Protein AF-0000000086844050 (afdb_homodimer)

Foldseek 3Di:
DPPPLVVPCPPPDDPPPDQQPAAEFEFEDQPDDAWEHQDPVQFDDDWAADDQPDWDDDDPDTFDFGTFHKGKAQQFWADPVGHSHGIDMDGRHTHTHPDRHTYDHQNSCCVPPVWHADPVQGFTWHDDPVDIDGTGHWDDDSNTTTRD/DDPPLVVVCPPPDDPPPDQDPAAEFEFEDQPDDAWEHQDPVQFDDDWAADDQPDWDDDPPDTFDFGTFHKGKAQQFWADPVGHSHGIDMDGRHTHTHPDRHTYDHQNRCCVPPVWHADPVQGFTWHDDPVDIDGTGHWDDDSNTTTRD

Structure (mmCIF, N/CA/C/O backbone):
data_AF-0000000086844050-model_v1
#
loop_
_entity.id
_entity.type
_entity.pdbx_description
1 polymer 'Uncharacterized protein'
#
loop_
_atom_site.group_PDB
_atom_site.id
_atom_site.type_symbol
_atom_site.label_atom_id
_atom_site.label_alt_id
_atom_site.label_comp_id
_atom_site.label_asym_id
_atom_site.label_entity_id
_atom_site.label_seq_id
_atom_site.pdbx_PDB_ins_code
_atom_site.Cartn_x
_atom_site.Cartn_y
_atom_site.Cartn_z
_atom_site.occupancy
_atom_site.B_iso_or_equiv
_atom_site.auth_seq_id
_atom_site.auth_comp_id
_atom_site.auth_asym_id
_atom_site.auth_atom_id
_atom_site.pdbx_PDB_model_num
ATOM 1 N N . MET A 1 1 ? 7.746 2.258 -2.242 1 22.19 1 MET A N 1
ATOM 2 C CA . MET A 1 1 ? 6.637 2.156 -1.299 1 22.19 1 MET A CA 1
ATOM 3 C C . MET A 1 1 ? 7.145 1.852 0.107 1 22.19 1 MET A C 1
ATOM 5 O O . MET A 1 1 ? 7.922 0.915 0.301 1 22.19 1 MET A O 1
ATOM 9 N N . ALA A 1 2 ? 7.195 2.938 0.743 1 28.88 2 ALA A N 1
ATOM 10 C CA . ALA A 1 2 ? 7.895 2.791 2.016 1 28.88 2 ALA A CA 1
ATOM 11 C C . ALA A 1 2 ? 7.098 1.918 2.982 1 28.88 2 ALA A C 1
ATOM 13 O O . ALA A 1 2 ? 5.918 2.17 3.227 1 28.88 2 ALA A O 1
ATOM 14 N N . LEU A 1 3 ? 7.184 0.601 3.002 1 32.91 3 LEU A N 1
ATOM 15 C CA . LEU A 1 3 ? 6.66 -0.277 4.043 1 32.91 3 LEU A CA 1
ATOM 16 C C . LEU A 1 3 ? 7.133 0.175 5.422 1 32.91 3 LEU A C 1
ATOM 18 O O . LEU A 1 3 ? 8.336 0.243 5.676 1 32.91 3 LEU A O 1
ATOM 22 N N . ASP A 1 4 ? 6.457 1.127 6.016 1 33.62 4 ASP A N 1
ATOM 23 C CA . ASP A 1 4 ? 6.859 1.533 7.355 1 33.62 4 ASP A CA 1
ATOM 24 C C . ASP A 1 4 ? 6.742 0.37 8.344 1 33.62 4 ASP A C 1
ATOM 26 O O . ASP A 1 4 ? 5.641 -0.106 8.617 1 33.62 4 ASP A O 1
ATOM 30 N N . CYS A 1 5 ? 7.773 -0.384 8.344 1 34.16 5 CYS A N 1
ATOM 31 C CA . CYS A 1 5 ? 7.918 -1.504 9.266 1 34.16 5 CYS A CA 1
ATOM 32 C C . CYS A 1 5 ? 8.336 -1.021 10.648 1 34.16 5 CYS A C 1
ATOM 34 O O . CYS A 1 5 ? 9.156 -1.661 11.312 1 34.16 5 CYS A O 1
ATOM 36 N N . SER A 1 6 ? 8.008 0.174 11 1 33.62 6 SER A N 1
ATOM 37 C CA . SER A 1 6 ? 8.578 0.66 12.25 1 33.62 6 SER A CA 1
ATOM 38 C C . SER A 1 6 ? 8.234 -0.267 13.414 1 33.62 6 SER A C 1
ATOM 40 O O . SER A 1 6 ? 8.914 -0.264 14.445 1 33.62 6 SER A O 1
ATOM 42 N N . ARG A 1 7 ? 6.973 -0.768 13.477 1 33.94 7 ARG A N 1
ATOM 43 C CA . ARG A 1 7 ? 6.738 -1.543 14.695 1 33.94 7 ARG A CA 1
ATOM 44 C C . ARG A 1 7 ? 7.48 -2.873 14.648 1 33.94 7 ARG A C 1
ATOM 46 O O . ARG A 1 7 ? 7.309 -3.719 15.523 1 33.94 7 ARG A O 1
ATOM 53 N N . VAL A 1 8 ? 7.996 -3.102 13.508 1 33.09 8 VAL A N 1
ATOM 54 C CA . VAL A 1 8 ? 8.859 -4.266 13.656 1 33.09 8 VAL A CA 1
ATOM 55 C C . VAL A 1 8 ? 10.07 -3.906 14.516 1 33.09 8 VAL A C 1
ATOM 57 O O . VAL A 1 8 ? 10.844 -3.006 14.172 1 33.09 8 VAL A O 1
ATOM 60 N N . LYS A 1 9 ? 9.898 -3.986 15.859 1 35.16 9 LYS A N 1
ATOM 61 C CA . LYS A 1 9 ? 11.055 -3.828 16.734 1 35.16 9 LYS A CA 1
ATOM 62 C C . LYS A 1 9 ? 12.32 -4.379 16.094 1 35.16 9 LYS A C 1
ATOM 64 O O . LYS A 1 9 ? 12.508 -5.594 16.016 1 35.16 9 LYS A O 1
ATOM 69 N N . LEU A 1 10 ? 12.75 -3.713 15.016 1 34.75 10 LEU A N 1
ATOM 70 C CA . LEU A 1 10 ? 14.117 -4.105 14.695 1 34.75 10 LEU A CA 1
ATOM 71 C C . LEU A 1 10 ? 15.031 -3.914 15.891 1 34.75 10 LEU A C 1
ATOM 73 O O . LEU A 1 10 ? 15.07 -2.834 16.484 1 34.75 10 LEU A O 1
ATOM 77 N N . SER A 1 11 ? 15.18 -4.879 16.562 1 33.06 11 SER A N 1
ATOM 78 C CA . SER A 1 11 ? 16.188 -4.773 17.625 1 33.06 11 SER A CA 1
ATOM 79 C C . SER A 1 11 ? 17.375 -3.928 17.172 1 33.06 11 SER A C 1
ATOM 81 O O . SER A 1 11 ? 17.844 -4.059 16.031 1 33.06 11 SER A O 1
ATOM 83 N N . ALA A 1 12 ? 17.562 -2.711 17.766 1 35.06 12 ALA A N 1
ATOM 84 C CA . ALA A 1 12 ? 18.625 -1.715 17.594 1 35.06 12 ALA A CA 1
ATOM 85 C C . ALA A 1 12 ? 19.938 -2.373 17.172 1 35.06 12 ALA A C 1
ATOM 87 O O . ALA A 1 12 ? 20.75 -1.765 16.484 1 35.06 12 ALA A O 1
ATOM 88 N N . SER A 1 13 ? 20.469 -3.34 17.891 1 36.31 13 SER A N 1
ATOM 89 C CA . SER A 1 13 ? 21.906 -3.535 18.062 1 36.31 13 SER A CA 1
ATOM 90 C C . SER A 1 13 ? 22.531 -4.121 16.797 1 36.31 13 SER A C 1
ATOM 92 O O . SER A 1 13 ? 23.75 -4.168 16.672 1 36.31 13 SER A O 1
ATOM 94 N N . SER A 1 14 ? 21.984 -5.293 16.172 1 38.62 14 SER A N 1
ATOM 95 C CA . SER A 1 14 ? 22.969 -6.062 15.414 1 38.62 14 SER A CA 1
ATOM 96 C C . SER A 1 14 ? 23.141 -5.504 14.008 1 38.62 14 SER A C 1
ATOM 98 O O . SER A 1 14 ? 22.172 -5.051 13.383 1 38.62 14 SER A O 1
ATOM 100 N N . THR A 1 15 ? 24.312 -4.934 13.586 1 40.28 15 THR A N 1
ATOM 101 C CA . THR A 1 15 ? 24.984 -4.574 12.344 1 40.28 15 THR A CA 1
ATOM 102 C C . THR A 1 15 ? 24.516 -5.457 11.195 1 40.28 15 THR A C 1
ATOM 104 O O . THR A 1 15 ? 25.016 -5.336 10.07 1 40.28 15 THR A O 1
ATOM 107 N N . MET A 1 16 ? 24.047 -6.652 11.516 1 41.88 16 MET A N 1
ATOM 108 C CA . MET A 1 16 ? 23.859 -7.555 10.391 1 41.88 16 MET A CA 1
ATOM 109 C C . MET A 1 16 ? 22.656 -7.117 9.539 1 41.88 16 MET A C 1
ATOM 111 O O . MET A 1 16 ? 21.688 -6.578 10.07 1 41.88 16 MET A O 1
ATOM 115 N N . PRO A 1 17 ? 22.891 -7.004 8.328 1 51.28 17 PRO A N 1
ATOM 116 C CA . PRO A 1 17 ? 21.781 -6.676 7.434 1 51.28 17 PRO A CA 1
ATOM 117 C C . PRO A 1 17 ? 20.469 -7.312 7.871 1 51.28 17 PRO A C 1
ATOM 119 O O . PRO A 1 17 ? 20.422 -8.508 8.156 1 51.28 17 PRO A O 1
ATOM 122 N N . GLN A 1 18 ? 19.703 -6.715 8.602 1 62.75 18 GLN A N 1
ATOM 123 C CA . GLN A 1 18 ? 18.547 -7.301 9.266 1 62.75 18 GLN A CA 1
ATOM 124 C C . GLN A 1 18 ? 17.516 -7.773 8.242 1 62.75 18 GLN A C 1
ATOM 126 O O . GLN A 1 18 ? 17.188 -7.043 7.305 1 62.75 18 GLN A O 1
ATOM 131 N N . ILE A 1 19 ? 17.484 -9.109 7.961 1 77.12 19 ILE A N 1
ATOM 132 C CA . ILE A 1 19 ? 16.422 -9.773 7.219 1 77.12 19 ILE A CA 1
ATOM 133 C C . ILE A 1 19 ? 15.07 -9.25 7.684 1 77.12 19 ILE A C 1
ATOM 135 O O . ILE A 1 19 ? 14.82 -9.133 8.891 1 77.12 19 ILE A O 1
ATOM 139 N N . HIS A 1 20 ? 14.398 -8.805 6.723 1 84.5 20 HIS A N 1
ATOM 140 C CA . HIS A 1 20 ? 13.062 -8.328 7.062 1 84.5 20 HIS A CA 1
ATOM 141 C C . HIS A 1 20 ? 12.258 -9.398 7.785 1 84.5 20 HIS A C 1
ATOM 143 O O . HIS A 1 20 ? 12.25 -10.562 7.367 1 84.5 20 HIS A O 1
ATOM 149 N N . PRO A 1 21 ? 11.633 -9.07 8.82 1 83.69 21 PRO A N 1
ATOM 150 C CA . PRO A 1 21 ? 10.914 -10.062 9.617 1 83.69 21 PRO A CA 1
ATOM 151 C C . PRO A 1 21 ? 9.812 -10.766 8.828 1 83.69 21 PRO A C 1
ATOM 153 O O . PRO A 1 21 ? 9.453 -11.906 9.148 1 83.69 21 PRO A O 1
ATOM 156 N N . LEU A 1 22 ? 9.336 -10.133 7.805 1 90.19 22 LEU A N 1
ATOM 157 C CA . LEU A 1 22 ? 8.25 -10.711 7.016 1 90.19 22 LEU A CA 1
ATOM 158 C C . LEU A 1 22 ? 8.75 -11.141 5.641 1 90.19 22 LEU A C 1
ATOM 160 O O . LEU A 1 22 ? 7.988 -11.133 4.668 1 90.19 22 LEU A O 1
ATOM 164 N N . ARG A 1 23 ? 9.938 -11.469 5.594 1 92.56 23 ARG A N 1
ATOM 165 C CA . ARG A 1 23 ? 10.57 -11.852 4.336 1 92.56 23 ARG A CA 1
ATOM 166 C C . ARG A 1 23 ? 9.797 -12.969 3.654 1 92.56 23 ARG A C 1
ATOM 168 O O . ARG A 1 23 ? 9.688 -12.992 2.426 1 92.56 23 ARG A O 1
ATOM 175 N N . ASP A 1 24 ? 9.188 -13.891 4.402 1 94.56 24 ASP A N 1
ATOM 176 C CA . ASP A 1 24 ? 8.539 -15.062 3.824 1 94.56 24 ASP A CA 1
ATOM 177 C C . ASP A 1 24 ? 7.027 -14.844 3.707 1 94.56 24 ASP A C 1
ATOM 179 O O . ASP A 1 24 ? 6.312 -15.711 3.195 1 94.56 24 ASP A O 1
ATOM 183 N N . SER A 1 25 ? 6.594 -13.664 4.195 1 94.88 25 SER A N 1
ATOM 184 C CA . SER A 1 25 ? 5.176 -13.344 4.09 1 94.88 25 SER A CA 1
ATOM 185 C C . SER A 1 25 ? 4.844 -12.742 2.729 1 94.88 25 SER A C 1
ATOM 187 O O . SER A 1 25 ? 5.742 -12.32 1.996 1 94.88 25 SER A O 1
ATOM 189 N N . THR A 1 26 ? 3.572 -12.844 2.332 1 96.75 26 THR A N 1
ATOM 190 C CA . THR A 1 26 ? 3.074 -12.195 1.121 1 96.75 26 THR A CA 1
ATOM 191 C C . THR A 1 26 ? 2.141 -11.039 1.468 1 96.75 26 THR A C 1
ATOM 193 O O . THR A 1 26 ? 1.06 -11.258 2.02 1 96.75 26 THR A O 1
ATOM 196 N N . LEU A 1 27 ? 2.572 -9.867 1.143 1 95.38 27 LEU A N 1
ATOM 197 C CA . LEU A 1 27 ? 1.798 -8.664 1.45 1 95.38 27 LEU A CA 1
ATOM 198 C C . LEU A 1 27 ? 0.897 -8.289 0.28 1 95.38 27 LEU A C 1
ATOM 200 O O . LEU A 1 27 ? 1.2 -8.609 -0.872 1 95.38 27 LEU A O 1
ATOM 204 N N . ILE A 1 28 ? -0.218 -7.668 0.572 1 95.44 28 ILE A N 1
ATOM 205 C CA . ILE A 1 28 ? -1.048 -7.047 -0.453 1 95.44 28 ILE A CA 1
ATOM 206 C C . ILE A 1 28 ? -0.72 -5.559 -0.549 1 95.44 28 ILE A C 1
ATOM 208 O O . ILE A 1 28 ? -0.673 -4.859 0.467 1 95.44 28 ILE A O 1
ATOM 212 N N . SER A 1 29 ? -0.412 -5.18 -1.735 1 92.56 29 SER A N 1
ATOM 213 C CA . SER A 1 29 ? -0.078 -3.775 -1.949 1 92.56 29 SER A CA 1
ATOM 214 C C . SER A 1 29 ? -1.051 -3.119 -2.924 1 92.56 29 SER A C 1
ATOM 216 O O . SER A 1 29 ? -1.443 -3.727 -3.922 1 92.56 29 SER A O 1
ATOM 218 N N . HIS A 1 30 ? -1.381 -1.877 -2.654 1 90.31 30 HIS A N 1
ATOM 219 C CA . HIS A 1 30 ? -2.26 -1.102 -3.523 1 90.31 30 HIS A CA 1
ATOM 220 C C . HIS A 1 30 ? -1.461 -0.143 -4.402 1 90.31 30 HIS A C 1
ATOM 222 O O . HIS A 1 30 ? -2.029 0.555 -5.242 1 90.31 30 HIS A O 1
ATOM 228 N N . ASN A 1 31 ? -0.165 -0.094 -4.18 1 88.06 31 ASN A N 1
ATOM 229 C CA . ASN A 1 31 ? 0.697 0.836 -4.898 1 88.06 31 ASN A CA 1
ATOM 230 C C . ASN A 1 31 ? 1.724 0.1 -5.758 1 88.06 31 ASN A C 1
ATOM 232 O O . ASN A 1 31 ? 2.879 0.521 -5.848 1 88.06 31 ASN A O 1
ATOM 236 N N . GLY A 1 32 ? 1.256 -0.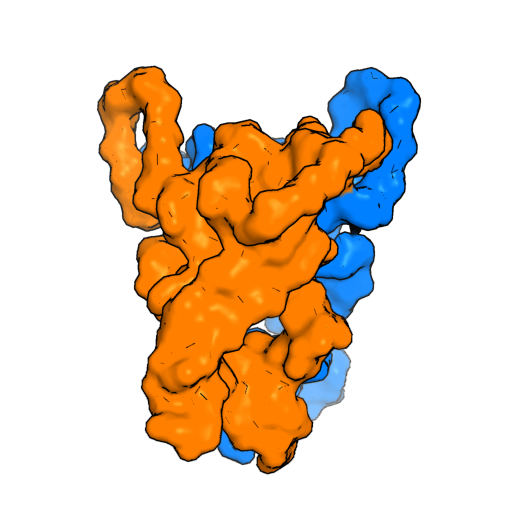894 -6.402 1 86.44 32 GLY A N 1
ATOM 237 C CA . GLY A 1 32 ? 2.086 -1.667 -7.312 1 86.44 32 GLY A CA 1
ATOM 238 C C . GLY A 1 32 ? 1.298 -2.309 -8.438 1 86.44 32 GLY A C 1
ATOM 239 O O . GLY A 1 32 ? 0.132 -2.67 -8.266 1 86.44 32 GLY A O 1
ATOM 240 N N . ASN A 1 33 ? 2 -2.506 -9.516 1 89.38 33 ASN A N 1
ATOM 241 C CA . ASN A 1 33 ? 1.31 -3.07 -10.672 1 89.38 33 ASN A CA 1
ATOM 242 C C . ASN A 1 33 ? 1.866 -4.441 -11.047 1 89.38 33 ASN A C 1
ATOM 244 O O . ASN A 1 33 ? 1.681 -4.906 -12.172 1 89.38 33 ASN A O 1
ATOM 248 N N . THR A 1 34 ? 2.584 -4.988 -10.133 1 94.88 34 THR A N 1
ATOM 249 C CA . THR A 1 34 ? 3.145 -6.309 -10.391 1 94.88 34 THR A CA 1
ATOM 250 C C . THR A 1 34 ? 3.184 -7.141 -9.109 1 94.88 34 THR A C 1
ATOM 252 O O . THR A 1 34 ? 3.445 -6.613 -8.023 1 94.88 34 THR A O 1
ATOM 255 N N . HIS A 1 35 ? 2.865 -8.398 -9.227 1 97.62 35 HIS A N 1
ATOM 256 C CA . HIS A 1 35 ? 3.186 -9.344 -8.164 1 97.62 35 HIS A CA 1
ATOM 257 C C . HIS A 1 35 ? 4.688 -9.617 -8.102 1 97.62 35 HIS A C 1
ATOM 259 O O . HIS A 1 35 ? 5.352 -9.68 -9.133 1 97.62 35 HIS A O 1
ATOM 265 N N . ILE A 1 36 ? 5.207 -9.805 -6.895 1 97.75 36 ILE A N 1
ATOM 266 C CA . ILE A 1 36 ? 6.637 -10.047 -6.738 1 97.75 36 ILE A CA 1
ATOM 267 C C . ILE A 1 36 ? 6.855 -11.219 -5.777 1 97.75 36 ILE A C 1
ATOM 269 O O . ILE A 1 36 ? 6.188 -11.312 -4.742 1 97.75 36 ILE A O 1
ATOM 273 N N . VAL A 1 37 ? 7.734 -12.078 -6.148 1 98.44 37 VAL A N 1
ATOM 274 C CA . VAL A 1 37 ? 8.258 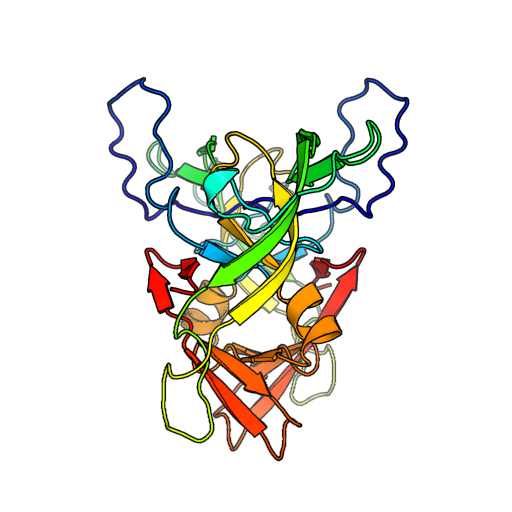-13.062 -5.199 1 98.44 37 VAL A CA 1
ATOM 275 C C . VAL A 1 37 ? 9.766 -12.875 -5.047 1 9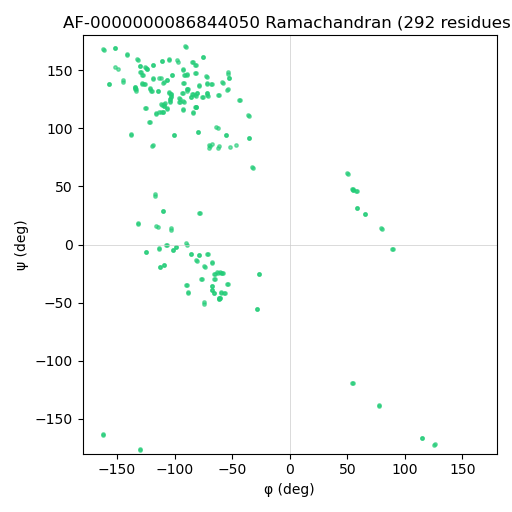8.44 37 VAL A C 1
ATOM 277 O O . VAL A 1 37 ? 10.438 -12.414 -5.969 1 98.44 37 VAL A O 1
ATOM 280 N N . ASN A 1 38 ? 10.25 -13.289 -3.908 1 97.5 38 ASN A N 1
ATOM 281 C CA . ASN A 1 38 ? 11.672 -13.102 -3.627 1 97.5 38 ASN A CA 1
ATOM 282 C C . ASN A 1 38 ? 12.43 -14.422 -3.699 1 97.5 38 ASN A C 1
ATOM 284 O O . ASN A 1 38 ? 13.633 -14.461 -3.434 1 97.5 38 ASN A O 1
ATOM 288 N N . SER A 1 39 ? 11.703 -15.539 -3.998 1 98 39 SER A N 1
ATOM 289 C CA . SER A 1 39 ? 12.273 -16.859 -4.23 1 98 39 SER A CA 1
ATOM 290 C C . SER A 1 39 ? 11.672 -17.516 -5.473 1 98 39 SER A C 1
ATOM 292 O O . SER A 1 39 ? 10.453 -17.547 -5.629 1 98 39 SER A O 1
ATOM 294 N N . LYS A 1 40 ? 12.531 -18.047 -6.262 1 98.12 40 LYS A N 1
ATOM 295 C CA . LYS A 1 40 ? 12.086 -18.672 -7.504 1 98.12 40 LYS A CA 1
ATOM 296 C C . LYS A 1 40 ? 11.242 -19.906 -7.223 1 98.12 40 LYS A C 1
ATOM 298 O O . LYS A 1 40 ? 10.367 -20.266 -8.016 1 98.12 40 LYS A O 1
ATOM 303 N N . GLU A 1 41 ? 11.43 -20.516 -6.086 1 97.94 41 GLU A N 1
ATOM 304 C CA . GLU A 1 41 ? 10.75 -21.75 -5.707 1 97.94 41 GLU A CA 1
ATOM 305 C C . GLU A 1 41 ? 9.258 -21.531 -5.5 1 97.94 41 GLU A C 1
ATOM 307 O O . GLU A 1 41 ? 8.477 -22.469 -5.469 1 97.94 41 GLU A O 1
ATOM 312 N N . LEU A 1 42 ? 8.914 -20.297 -5.383 1 98.25 42 LEU A N 1
ATOM 313 C CA . LEU A 1 42 ? 7.504 -19.969 -5.18 1 98.25 42 LEU A CA 1
ATOM 314 C C . LEU A 1 42 ? 6.75 -19.969 -6.504 1 98.25 42 LEU A C 1
ATOM 316 O O . LEU A 1 42 ? 5.516 -19.969 -6.52 1 98.25 42 LEU A O 1
ATOM 320 N N . LEU A 1 43 ? 7.488 -19.984 -7.555 1 98.62 43 LEU A N 1
ATOM 321 C CA . LEU A 1 43 ? 6.871 -20.078 -8.875 1 98.62 43 LEU A CA 1
ATOM 322 C C . LEU A 1 43 ? 6.688 -21.531 -9.289 1 98.62 43 LEU A C 1
ATOM 324 O O . LEU A 1 43 ? 7.488 -22.391 -8.922 1 98.62 43 LEU A O 1
ATOM 328 N N . VAL A 1 44 ? 5.637 -21.797 -10.016 1 98.31 44 VAL A N 1
ATOM 329 C CA . VAL A 1 44 ? 5.355 -23.141 -10.477 1 98.31 44 VAL A CA 1
ATOM 330 C C . VAL A 1 44 ? 5.531 -23.219 -11.992 1 98.31 44 VAL A C 1
ATOM 332 O O . VAL A 1 44 ? 5.484 -22.188 -12.68 1 98.31 44 VAL A O 1
ATOM 335 N N . GLY A 1 45 ? 5.746 -24.438 -12.391 1 96.19 45 GLY A N 1
ATOM 336 C CA . GLY A 1 45 ? 5.895 -24.656 -13.82 1 96.19 45 GLY A CA 1
ATOM 337 C C . GLY A 1 45 ? 7.258 -24.25 -14.352 1 96.19 45 GLY A C 1
ATOM 338 O O . GLY A 1 45 ? 8.281 -24.594 -13.758 1 96.19 45 GLY A O 1
ATOM 339 N N . ASP A 1 46 ? 7.273 -23.547 -15.617 1 96.31 46 ASP A N 1
ATOM 340 C CA . ASP A 1 46 ? 8.492 -23.125 -16.297 1 96.31 46 ASP A CA 1
ATOM 341 C C . ASP A 1 46 ? 8.523 -21.609 -16.469 1 96.31 46 ASP A C 1
ATOM 343 O O . ASP A 1 46 ? 8.102 -21.078 -17.5 1 96.31 46 ASP A O 1
ATOM 347 N N . PRO A 1 47 ? 8.984 -20.938 -15.422 1 98.12 47 PRO A N 1
ATOM 348 C CA . PRO A 1 47 ? 9.031 -19.469 -15.555 1 98.12 47 PRO A CA 1
ATOM 349 C C . PRO A 1 47 ? 9.789 -19.016 -16.797 1 98.12 47 PRO A C 1
ATOM 351 O O . PRO A 1 47 ? 10.75 -19.672 -17.219 1 98.12 47 PRO A O 1
ATOM 354 N N . GLU A 1 48 ? 9.391 -17.906 -17.359 1 98.38 48 GLU A N 1
ATOM 355 C CA . GLU A 1 48 ? 10.008 -17.328 -18.547 1 98.38 48 GLU A CA 1
ATOM 356 C C . GLU A 1 48 ? 11.078 -16.312 -18.172 1 98.38 48 GLU A C 1
ATOM 358 O O . GLU A 1 48 ? 10.812 -15.391 -17.375 1 98.38 48 GLU A O 1
ATOM 363 N N . PRO A 1 49 ? 12.203 -16.469 -18.766 1 98.38 49 PRO A N 1
ATOM 364 C CA . PRO A 1 49 ? 13.227 -15.445 -18.5 1 98.38 49 PRO A CA 1
ATOM 365 C C . PRO A 1 49 ? 12.766 -14.039 -18.859 1 98.38 49 PRO A C 1
ATOM 367 O O . PRO A 1 49 ? 12.094 -13.852 -19.875 1 98.38 49 PRO A O 1
ATOM 370 N N . ALA A 1 50 ? 13.109 -13.102 -18 1 98 50 ALA A N 1
ATOM 371 C CA . ALA A 1 50 ? 12.734 -11.711 -18.25 1 98 50 ALA A CA 1
ATOM 372 C C . ALA A 1 50 ? 13.711 -11.047 -19.203 1 98 50 ALA A C 1
ATOM 374 O O . ALA A 1 50 ? 14.875 -11.445 -19.297 1 98 50 ALA A O 1
ATOM 375 N N . LYS A 1 51 ? 13.203 -10.062 -19.859 1 97.19 51 LYS A N 1
ATOM 376 C CA . LYS A 1 51 ? 14.07 -9.219 -20.688 1 97.19 51 LYS A CA 1
ATOM 377 C C . LYS A 1 51 ? 14.891 -8.266 -19.828 1 97.19 51 LYS A C 1
ATOM 379 O O . LYS A 1 51 ? 14.516 -7.969 -18.688 1 97.19 51 LYS A O 1
ATOM 384 N N . ASP A 1 52 ? 15.945 -7.742 -20.391 1 94.25 52 ASP A N 1
ATOM 385 C CA . ASP A 1 52 ? 16.812 -6.793 -19.688 1 94.25 52 ASP A CA 1
ATOM 386 C C . ASP A 1 52 ? 16.047 -5.527 -19.312 1 94.25 52 ASP A C 1
ATOM 388 O O . ASP A 1 52 ? 16.344 -4.891 -18.297 1 94.25 52 ASP A O 1
ATOM 392 N N . SER A 1 53 ? 15.031 -5.277 -20.031 1 94.56 53 SER A N 1
ATOM 393 C CA . SER A 1 53 ? 14.258 -4.062 -19.812 1 94.56 53 SER A CA 1
ATOM 394 C C . SER A 1 53 ? 13.203 -4.266 -18.719 1 94.56 53 SER A C 1
ATOM 396 O O . SER A 1 53 ? 12.57 -3.309 -18.281 1 94.56 53 SER A O 1
ATOM 398 N N . ASP A 1 54 ? 13.047 -5.477 -18.297 1 96.06 54 ASP A N 1
ATOM 399 C CA . ASP A 1 54 ? 12.047 -5.77 -17.281 1 96.06 54 ASP A CA 1
ATOM 400 C C . ASP A 1 54 ? 12.57 -5.414 -15.891 1 96.06 54 ASP A C 1
ATOM 402 O O . ASP A 1 54 ? 13.336 -6.176 -15.297 1 96.06 54 ASP A O 1
ATOM 406 N N . VAL A 1 55 ? 12.156 -4.168 -15.477 1 93.81 55 VAL A N 1
ATOM 407 C CA . VAL A 1 55 ? 12.594 -3.607 -14.203 1 93.81 55 VAL A CA 1
ATOM 408 C C . VAL A 1 55 ? 11.383 -3.135 -13.398 1 93.81 55 VAL A C 1
ATOM 410 O O . VAL A 1 55 ? 10.406 -2.639 -13.977 1 93.81 55 VAL A O 1
ATOM 413 N N . VAL A 1 56 ? 11.422 -3.398 -12.094 1 91.31 56 VAL A N 1
ATOM 414 C CA . VAL A 1 56 ? 10.414 -2.875 -11.18 1 91.31 56 VAL A CA 1
ATOM 415 C C . VAL A 1 56 ? 11 -1.729 -10.359 1 91.31 56 VAL A C 1
ATOM 417 O O . VAL A 1 56 ? 12.094 -1.855 -9.805 1 91.31 56 VAL A O 1
ATOM 420 N N . HIS A 1 57 ? 10.25 -0.654 -10.328 1 86.12 57 HIS A N 1
ATOM 421 C CA . HIS A 1 57 ? 10.695 0.49 -9.547 1 86.12 57 HIS A CA 1
ATOM 422 C C . HIS A 1 57 ? 10.062 0.487 -8.156 1 86.12 57 HIS A C 1
ATOM 424 O O . HIS A 1 57 ? 8.844 0.4 -8.031 1 86.12 57 HIS A O 1
ATOM 430 N N . THR A 1 58 ? 10.891 0.484 -7.191 1 82.75 58 THR A N 1
ATOM 431 C CA . THR A 1 58 ? 10.484 0.578 -5.793 1 82.75 58 THR A CA 1
ATOM 432 C C . THR A 1 58 ? 11.195 1.733 -5.102 1 82.75 58 THR A C 1
ATOM 434 O O . THR A 1 58 ? 12.422 1.705 -4.934 1 82.75 58 THR A O 1
ATOM 437 N N . GLY A 1 59 ? 10.32 2.688 -4.656 1 76.06 59 GLY A N 1
ATOM 438 C CA . GLY A 1 59 ? 10.977 3.889 -4.168 1 76.06 59 GLY A CA 1
ATOM 439 C C . GLY A 1 59 ? 11.922 4.504 -5.176 1 76.06 59 GLY A C 1
ATOM 440 O O . GLY A 1 59 ? 11.531 4.809 -6.305 1 76.06 59 GLY A O 1
ATOM 441 N N . ASN A 1 60 ? 13.242 4.539 -4.672 1 73.56 60 ASN A N 1
ATOM 442 C CA . ASN A 1 60 ? 14.242 5.145 -5.551 1 73.56 60 ASN A CA 1
ATOM 443 C C . ASN A 1 60 ? 15.109 4.086 -6.23 1 73.56 60 ASN A C 1
ATOM 445 O O . ASN A 1 60 ? 16.109 4.414 -6.855 1 73.56 60 ASN A O 1
ATOM 449 N N . ALA A 1 61 ? 14.641 2.871 -6.145 1 77.06 61 ALA A N 1
ATOM 450 C CA . ALA A 1 61 ? 15.453 1.791 -6.703 1 77.06 61 ALA A CA 1
ATOM 451 C C . ALA A 1 61 ? 14.766 1.162 -7.914 1 77.06 61 ALA A C 1
ATOM 453 O O . ALA A 1 61 ? 13.531 1.111 -7.98 1 77.06 61 ALA A O 1
ATOM 454 N N . ALA A 1 62 ? 15.609 0.813 -8.844 1 86.81 62 ALA A N 1
ATOM 455 C CA . ALA A 1 62 ? 15.195 -0.035 -9.961 1 86.81 62 ALA A CA 1
ATOM 456 C C . ALA A 1 62 ? 15.703 -1.462 -9.781 1 86.81 62 ALA A C 1
ATOM 458 O O . ALA A 1 62 ? 16.906 -1.687 -9.68 1 86.81 62 ALA A O 1
ATOM 459 N N . LEU A 1 63 ? 14.805 -2.418 -9.781 1 92.31 63 LEU A N 1
ATOM 460 C CA . LEU A 1 63 ? 15.18 -3.799 -9.508 1 92.31 63 LEU A CA 1
ATOM 461 C C . LEU A 1 63 ? 14.961 -4.68 -10.734 1 92.31 63 LEU A C 1
ATOM 463 O O . LEU A 1 63 ? 13.883 -4.637 -11.344 1 92.31 63 LEU A O 1
ATOM 467 N N . GLN A 1 64 ? 15.93 -5.453 -11.055 1 95.88 64 GLN A N 1
ATOM 468 C CA . GLN A 1 64 ? 15.867 -6.324 -12.227 1 95.88 64 GLN A CA 1
ATOM 469 C C . GLN A 1 64 ? 14.984 -7.539 -11.953 1 95.88 64 GLN A C 1
ATOM 471 O O . GLN A 1 64 ? 15.156 -8.227 -10.945 1 95.88 64 GLN A O 1
ATOM 476 N N . VAL A 1 65 ? 14.031 -7.727 -12.852 1 98.06 65 VAL A N 1
ATOM 477 C CA . VAL A 1 65 ? 13.258 -8.969 -12.844 1 98.06 65 VAL A CA 1
ATOM 478 C C . VAL A 1 65 ? 14.055 -10.078 -13.523 1 98.06 65 VAL A C 1
ATOM 480 O O . VAL A 1 65 ? 14.594 -9.883 -14.625 1 98.06 65 VAL A O 1
ATOM 483 N N . VAL A 1 66 ? 14.172 -11.195 -12.906 1 98.56 66 VAL A N 1
ATOM 484 C CA . VAL A 1 66 ? 14.961 -12.297 -13.453 1 98.56 66 VAL A CA 1
ATOM 485 C C . VAL A 1 66 ? 14.078 -13.164 -14.352 1 98.56 66 VAL A C 1
ATOM 487 O O . VAL A 1 66 ? 14.508 -13.602 -15.422 1 98.56 66 VAL A O 1
ATOM 490 N N . CYS A 1 67 ? 12.922 -13.422 -13.977 1 98.75 67 CYS A N 1
ATOM 491 C CA . CYS A 1 67 ? 11.93 -14.172 -14.742 1 98.75 67 CYS A CA 1
ATOM 492 C C . CYS A 1 67 ? 10.523 -13.914 -14.219 1 98.75 67 CYS A C 1
ATOM 494 O O . CYS A 1 67 ? 10.352 -13.242 -13.195 1 98.75 67 CYS A O 1
ATOM 496 N N . ARG A 1 68 ? 9.594 -14.328 -14.969 1 98.75 68 ARG A N 1
ATOM 497 C CA . ARG A 1 68 ? 8.188 -14.25 -14.562 1 98.75 68 ARG A CA 1
ATOM 498 C C . ARG A 1 68 ? 7.504 -15.609 -14.703 1 98.75 68 ARG A C 1
ATOM 500 O O . ARG A 1 68 ? 7.824 -16.375 -15.609 1 98.75 68 ARG A O 1
ATOM 507 N N . GLY A 1 69 ? 6.578 -15.898 -13.82 1 98.69 69 GLY A N 1
ATOM 508 C CA . GLY A 1 69 ? 5.82 -17.141 -13.836 1 98.69 69 GLY A CA 1
ATOM 509 C C . GLY A 1 69 ? 4.543 -17.062 -13.016 1 98.69 69 GLY A C 1
ATOM 510 O O . GLY A 1 69 ? 3.982 -15.984 -12.828 1 98.69 69 GLY A O 1
ATOM 511 N N . ASN A 1 70 ? 4.039 -18.25 -12.742 1 98.75 70 ASN A N 1
ATOM 512 C CA . ASN A 1 70 ? 2.816 -18.359 -11.945 1 98.75 70 ASN A CA 1
ATOM 513 C C . ASN A 1 70 ? 3.115 -18.75 -10.508 1 98.75 70 ASN A C 1
ATOM 515 O O . ASN A 1 70 ? 4.066 -19.484 -10.242 1 98.75 70 ASN A O 1
ATOM 519 N N . ARG A 1 71 ? 2.346 -18.25 -9.609 1 98.75 71 ARG A N 1
ATOM 520 C CA . ARG A 1 71 ? 2.375 -18.672 -8.211 1 98.75 71 ARG A CA 1
ATOM 521 C C . ARG A 1 71 ? 1.013 -19.188 -7.77 1 98.75 71 ARG A C 1
ATOM 523 O O . ARG A 1 71 ? -0.019 -18.594 -8.078 1 98.75 71 ARG A O 1
ATOM 530 N N . ILE A 1 72 ? 1.012 -20.281 -7.113 1 98.62 72 ILE A N 1
ATOM 531 C CA . ILE A 1 72 ? -0.201 -20.859 -6.539 1 98.62 72 ILE A CA 1
ATOM 532 C C . ILE A 1 72 ? -0.138 -20.781 -5.016 1 98.62 72 ILE A C 1
ATOM 534 O O . ILE A 1 72 ? 0.805 -21.281 -4.402 1 98.62 72 ILE A O 1
ATOM 538 N N . MET A 1 73 ? -1.047 -20.125 -4.438 1 98.19 73 MET A N 1
ATOM 539 C CA . MET A 1 73 ? -1.191 -20.094 -2.984 1 98.19 73 MET A CA 1
ATOM 540 C C . MET A 1 73 ? -2.389 -20.922 -2.537 1 98.19 73 MET A C 1
ATOM 542 O O . MET A 1 73 ? -3.533 -20.578 -2.834 1 98.19 73 MET A O 1
ATOM 546 N N . LYS A 1 74 ? -2.127 -21.906 -1.803 1 97.25 74 LYS A N 1
ATOM 547 C CA . LYS A 1 74 ? -3.111 -22.953 -1.549 1 97.25 74 LYS A CA 1
ATOM 548 C C . LYS A 1 74 ? -4.129 -22.5 -0.502 1 97.25 74 LYS A C 1
ATOM 550 O O . LYS A 1 74 ? -3.768 -21.891 0.503 1 97.25 74 LYS A O 1
ATOM 555 N N . ASN A 1 75 ? -5.367 -22.797 -0.758 1 97.19 75 ASN A N 1
ATOM 556 C CA . ASN A 1 75 ? -6.473 -22.688 0.187 1 97.19 75 ASN A CA 1
ATOM 557 C C . ASN A 1 75 ? -6.574 -21.281 0.776 1 97.19 75 ASN A C 1
ATOM 559 O O . ASN A 1 75 ? -6.711 -21.125 1.99 1 97.19 75 ASN A O 1
ATOM 563 N N . LEU A 1 76 ? -6.512 -20.281 -0.089 1 97.5 76 LEU A N 1
ATOM 564 C CA . LEU A 1 76 ? -6.52 -18.906 0.396 1 97.5 76 LEU A CA 1
ATOM 565 C C . LEU A 1 76 ? -7.84 -18.219 0.064 1 97.5 76 LEU A C 1
ATOM 567 O O . LEU A 1 76 ? -8.203 -17.234 0.692 1 97.5 76 LEU A O 1
ATOM 571 N N . VAL A 1 77 ? -8.508 -18.828 -0.867 1 98.06 77 VAL A N 1
ATOM 572 C CA . VAL A 1 77 ? -9.719 -18.203 -1.375 1 98.06 77 VAL A CA 1
ATOM 573 C C . VAL A 1 77 ? -10.945 -18.984 -0.92 1 98.06 77 VAL A C 1
ATOM 575 O O . VAL A 1 77 ? -10.93 -20.219 -0.911 1 98.06 77 VAL A O 1
ATOM 578 N N . HIS A 1 78 ? -11.953 -18.172 -0.559 1 97.75 78 HIS A N 1
ATOM 579 C CA . HIS A 1 78 ? -13.219 -18.812 -0.241 1 97.75 78 HIS A CA 1
ATOM 580 C C . HIS A 1 78 ? -13.906 -19.344 -1.501 1 97.75 78 HIS A C 1
ATOM 582 O O . HIS A 1 78 ? -13.875 -18.688 -2.547 1 97.75 78 HIS A O 1
ATOM 588 N N . GLY A 1 79 ? -14.461 -20.516 -1.396 1 93.94 79 GLY A N 1
ATOM 589 C CA . GLY A 1 79 ? -15.18 -21.109 -2.516 1 93.94 79 GLY A CA 1
ATOM 590 C C . GLY A 1 79 ? -16.547 -21.625 -2.139 1 93.94 79 GLY A C 1
ATOM 591 O O . GLY A 1 79 ? -17.031 -21.359 -1.035 1 93.94 79 GLY A O 1
ATOM 592 N N . PRO A 1 80 ? -17.172 -22.219 -3.09 1 91.69 80 PRO A N 1
ATOM 593 C CA . PRO A 1 80 ? -18.5 -22.766 -2.848 1 91.69 80 PRO A CA 1
ATOM 594 C C . PRO A 1 80 ? -18.531 -23.797 -1.714 1 91.69 80 PRO A C 1
ATOM 596 O O . PRO A 1 80 ? -19.547 -23.953 -1.045 1 91.69 80 PRO A O 1
ATOM 599 N N . ASP A 1 81 ? -17.375 -24.406 -1.485 1 94 81 ASP A N 1
ATOM 600 C CA . ASP A 1 81 ? -17.281 -25.469 -0.476 1 94 81 ASP A CA 1
ATOM 601 C C . ASP A 1 81 ? -16.953 -24.875 0.896 1 94 81 ASP A C 1
ATOM 603 O O . ASP A 1 81 ? -16.781 -25.625 1.867 1 94 81 ASP A O 1
ATOM 607 N N . GLY A 1 82 ? -16.812 -23.594 0.971 1 94.88 82 GLY A N 1
ATOM 608 C CA . GLY A 1 82 ? -16.547 -22.969 2.256 1 94.88 82 GLY A CA 1
ATOM 609 C C . GLY A 1 82 ? -15.305 -22.109 2.25 1 94.88 82 GLY A C 1
ATOM 610 O O . GLY A 1 82 ? -14.719 -21.844 1.194 1 94.88 82 GLY A O 1
ATOM 611 N N . PRO A 1 83 ? -14.938 -21.641 3.428 1 95.62 83 PRO A N 1
ATOM 612 C CA . PRO A 1 83 ? -13.758 -20.781 3.57 1 95.62 83 PRO A CA 1
ATOM 613 C C . PRO A 1 83 ? -12.453 -21.516 3.279 1 95.62 83 PRO A C 1
ATOM 615 O O . PRO A 1 83 ? -12.305 -22.688 3.641 1 95.62 83 PRO A O 1
ATOM 618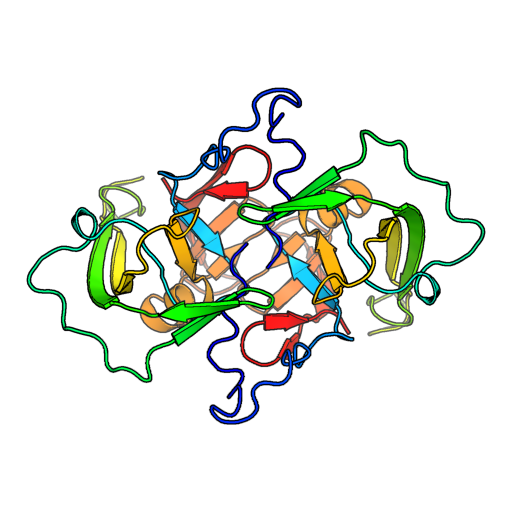 N N . ASN A 1 84 ? -11.57 -20.844 2.561 1 96.44 84 ASN A N 1
ATOM 619 C CA . ASN A 1 84 ? -10.211 -21.328 2.314 1 96.44 84 ASN A CA 1
ATOM 620 C C . ASN A 1 84 ? -10.219 -22.688 1.628 1 96.44 84 ASN A C 1
ATOM 622 O O . ASN A 1 84 ? -9.492 -23.594 2.039 1 96.44 84 ASN A O 1
ATOM 626 N N . THR A 1 85 ? -11.047 -22.812 0.604 1 97.25 85 THR A N 1
ATOM 627 C CA . THR A 1 85 ? -11.164 -24.109 -0.064 1 97.25 85 THR A CA 1
ATOM 628 C C . THR A 1 85 ? -10.625 -24.031 -1.491 1 97.25 85 THR A C 1
ATOM 630 O O . THR A 1 85 ? -10.547 -25.047 -2.188 1 97.25 85 THR A O 1
ATOM 633 N N . ARG A 1 86 ? -10.234 -22.859 -1.903 1 97.5 86 ARG A N 1
ATOM 634 C CA . ARG A 1 86 ? -9.711 -22.688 -3.256 1 97.5 86 ARG A CA 1
ATOM 635 C C . ARG A 1 86 ? -8.336 -22.047 -3.232 1 97.5 86 ARG A C 1
ATOM 637 O O . ARG A 1 86 ? -8 -21.312 -2.295 1 97.5 86 ARG A O 1
ATOM 644 N N . ASP A 1 87 ? -7.602 -22.359 -4.262 1 97.88 87 ASP A N 1
ATOM 645 C CA . ASP A 1 87 ? -6.277 -21.766 -4.402 1 97.88 87 ASP A CA 1
ATOM 646 C C . ASP A 1 87 ? -6.375 -20.359 -5.012 1 97.88 87 ASP A C 1
ATOM 648 O O . ASP A 1 87 ? -7.285 -20.078 -5.793 1 97.88 87 ASP A O 1
ATOM 652 N N . LEU A 1 88 ? -5.469 -19.516 -4.613 1 98.25 88 LEU A N 1
ATOM 653 C CA . LEU A 1 88 ? -5.211 -18.281 -5.352 1 98.25 88 LEU A CA 1
ATOM 654 C C . LEU A 1 88 ? -4.098 -18.484 -6.375 1 98.25 88 LEU A C 1
ATOM 656 O O . LEU A 1 88 ? -2.988 -18.891 -6.02 1 98.25 88 LEU A O 1
ATOM 660 N N . VAL A 1 89 ? -4.398 -18.219 -7.574 1 98.06 89 VAL A N 1
ATOM 661 C CA . VAL A 1 89 ? -3.41 -18.344 -8.641 1 98.06 89 VAL A CA 1
ATOM 662 C C . VAL A 1 89 ? -3.025 -16.953 -9.141 1 98.06 89 VAL A C 1
ATOM 664 O O . VAL A 1 89 ? -3.883 -16.188 -9.594 1 98.06 89 VAL A O 1
ATOM 667 N N . LEU A 1 90 ? -1.772 -16.625 -9.016 1 98.31 90 LEU A N 1
ATOM 668 C CA . LEU A 1 90 ? -1.214 -15.383 -9.539 1 98.31 90 LEU A CA 1
ATOM 669 C C . LEU A 1 90 ? -0.428 -15.633 -10.82 1 98.31 90 LEU A C 1
ATOM 671 O O . LEU A 1 90 ? 0.446 -16.5 -10.859 1 98.31 90 LEU A O 1
ATOM 675 N N . GLU A 1 91 ? -0.724 -14.867 -11.82 1 98.12 91 GLU A N 1
ATOM 676 C CA . GLU A 1 91 ? 0.001 -14.961 -13.086 1 98.12 91 GLU A CA 1
ATOM 677 C C . GLU A 1 91 ? 0.971 -13.789 -13.242 1 98.12 91 GLU A C 1
ATOM 679 O O . GLU A 1 91 ? 0.845 -12.773 -12.562 1 98.12 91 GLU A O 1
ATOM 684 N N . ASP A 1 92 ? 1.946 -13.992 -14.102 1 98.12 92 ASP A N 1
ATOM 685 C CA . ASP A 1 92 ? 2.891 -12.93 -14.438 1 98.12 92 ASP A CA 1
ATOM 686 C C . ASP A 1 92 ? 3.541 -12.367 -13.172 1 98.12 92 ASP A C 1
ATOM 688 O O . ASP A 1 92 ? 3.57 -11.148 -12.977 1 98.12 92 ASP A O 1
ATOM 692 N N . VAL A 1 93 ? 3.959 -13.25 -12.359 1 98.69 93 VAL A N 1
ATOM 693 C CA . VAL A 1 93 ? 4.621 -12.883 -11.109 1 98.69 93 VAL A CA 1
ATOM 694 C C . VAL A 1 93 ? 6.109 -12.656 -11.359 1 98.69 93 VAL A C 1
ATOM 696 O O . VAL A 1 93 ? 6.789 -13.516 -11.93 1 98.69 93 VAL A O 1
ATOM 699 N N . ALA A 1 94 ? 6.613 -11.523 -10.953 1 98.56 94 ALA A N 1
ATOM 700 C CA . ALA A 1 94 ? 8.023 -11.188 -11.125 1 98.56 94 ALA A CA 1
ATOM 701 C C . ALA A 1 94 ? 8.875 -11.82 -10.023 1 98.56 94 ALA A C 1
ATOM 703 O O . ALA A 1 94 ? 8.578 -11.664 -8.836 1 98.56 94 ALA A O 1
ATOM 704 N N . PHE A 1 95 ? 9.891 -12.508 -10.461 1 98.69 95 PHE A N 1
ATOM 705 C CA . PHE A 1 95 ? 10.914 -12.961 -9.516 1 98.69 95 PHE A CA 1
ATOM 706 C C . PHE A 1 95 ? 12.055 -11.961 -9.43 1 98.69 95 PHE A C 1
ATOM 708 O O . PHE A 1 95 ? 12.734 -11.688 -10.422 1 98.69 95 PHE A O 1
ATOM 715 N N . ILE A 1 96 ? 12.219 -11.375 -8.281 1 97.69 96 ILE A N 1
ATOM 716 C CA . ILE A 1 96 ? 13.312 -10.461 -7.953 1 97.69 96 ILE A CA 1
ATOM 717 C C . ILE A 1 96 ? 14.094 -10.992 -6.758 1 97.69 96 ILE A C 1
ATOM 719 O O . ILE A 1 96 ? 13.672 -10.828 -5.609 1 97.69 96 ILE A O 1
ATOM 723 N N . PRO A 1 97 ? 15.25 -11.508 -7.051 1 95.94 97 PRO A N 1
ATOM 724 C CA . PRO A 1 97 ? 16.016 -12.109 -5.953 1 95.94 97 PRO A CA 1
ATOM 725 C C . PRO A 1 97 ? 16.391 -11.094 -4.875 1 95.94 97 PRO A C 1
ATOM 727 O O . PRO A 1 97 ? 16.844 -9.992 -5.191 1 95.94 97 PRO A O 1
ATOM 730 N N . GLY A 1 98 ? 16.062 -11.469 -3.645 1 87.12 98 GLY A N 1
ATOM 731 C CA . GLY A 1 98 ? 16.5 -10.633 -2.535 1 87.12 98 GLY A CA 1
ATOM 732 C C . GLY A 1 98 ? 15.508 -9.547 -2.18 1 87.12 98 GLY A C 1
ATOM 733 O O . GLY A 1 98 ? 15.742 -8.766 -1.256 1 87.12 98 GLY A O 1
ATOM 734 N N . PHE A 1 99 ? 14.438 -9.43 -2.943 1 92.19 99 PHE A N 1
ATOM 735 C CA . PHE A 1 99 ? 13.398 -8.492 -2.512 1 92.19 99 PHE A CA 1
ATOM 736 C C . PHE A 1 99 ? 12.977 -8.781 -1.076 1 92.19 99 PHE A C 1
ATOM 738 O O . PHE A 1 99 ? 12.945 -9.938 -0.651 1 92.19 99 PHE A O 1
ATOM 745 N N . HIS A 1 100 ? 12.703 -7.84 -0.358 1 89.75 100 HIS A N 1
ATOM 746 C CA . HIS A 1 100 ? 12.633 -7.949 1.095 1 89.75 100 HIS A CA 1
ATOM 747 C C . HIS A 1 100 ? 11.367 -8.688 1.529 1 89.75 100 HIS A C 1
ATOM 749 O O . HIS A 1 100 ? 11.289 -9.172 2.658 1 89.75 100 HIS A O 1
ATOM 755 N N . ILE A 1 101 ? 10.352 -8.789 0.665 1 92.62 101 ILE A N 1
ATOM 756 C CA . ILE A 1 101 ? 9.086 -9.453 0.959 1 92.62 101 ILE A CA 1
ATOM 757 C C . ILE A 1 101 ? 8.477 -9.992 -0.332 1 92.62 101 ILE A C 1
ATOM 759 O O . ILE A 1 101 ? 9.008 -9.766 -1.421 1 92.62 101 ILE A O 1
ATOM 763 N N . ASN A 1 102 ? 7.453 -10.805 -0.25 1 96.5 102 ASN A N 1
ATOM 764 C CA . ASN A 1 102 ? 6.586 -11.125 -1.378 1 96.5 102 ASN A CA 1
ATOM 765 C C . ASN A 1 102 ? 5.398 -10.172 -1.459 1 96.5 102 ASN A C 1
ATOM 767 O O . ASN A 1 102 ? 4.887 -9.719 -0.432 1 96.5 102 ASN A O 1
ATOM 771 N N . LEU A 1 103 ? 4.988 -9.891 -2.701 1 96.25 103 LEU A N 1
ATOM 772 C CA . LEU A 1 103 ? 3.969 -8.859 -2.867 1 96.25 103 LEU A CA 1
ATOM 773 C C . LEU A 1 103 ? 2.883 -9.312 -3.836 1 96.25 103 LEU A C 1
ATOM 775 O O . LEU A 1 103 ? 3.184 -9.867 -4.895 1 96.25 103 LEU A O 1
ATOM 779 N N . ILE A 1 104 ? 1.653 -9.094 -3.447 1 97.25 104 ILE A N 1
ATOM 780 C CA . ILE A 1 104 ? 0.503 -9.172 -4.344 1 97.25 104 ILE A CA 1
ATOM 781 C C . ILE A 1 104 ? 0.039 -7.762 -4.711 1 97.25 104 ILE A C 1
ATOM 783 O O . ILE A 1 104 ? -0.141 -6.914 -3.836 1 97.25 104 ILE A O 1
ATOM 787 N N . SER A 1 105 ? -0.083 -7.527 -5.914 1 96.25 105 SER A N 1
ATOM 788 C CA . SER A 1 105 ? -0.66 -6.277 -6.406 1 96.25 105 SER A CA 1
ATOM 789 C C . SER A 1 105 ? -2.184 -6.336 -6.402 1 96.25 105 SER A C 1
ATOM 791 O O . SER A 1 105 ? -2.781 -7.129 -7.137 1 96.25 105 SER A O 1
ATOM 793 N N . SER A 1 106 ? -2.777 -5.48 -5.66 1 94 106 SER A N 1
ATOM 794 C CA . SER A 1 106 ? -4.234 -5.426 -5.652 1 94 106 SER A CA 1
ATOM 795 C C . SER A 1 106 ? -4.781 -4.996 -7.012 1 94 106 SER A C 1
ATOM 797 O O . SER A 1 106 ? -5.859 -5.434 -7.418 1 94 106 SER A O 1
ATOM 799 N N . TYR A 1 107 ? -3.986 -4.191 -7.707 1 92.31 107 TYR A N 1
ATOM 800 C CA . TYR A 1 107 ? -4.371 -3.777 -9.047 1 92.31 107 TYR A CA 1
ATOM 801 C C . TYR A 1 107 ? -4.488 -4.98 -9.977 1 92.31 107 TYR A C 1
ATOM 803 O O . TYR A 1 107 ? -5.477 -5.121 -10.703 1 92.31 107 TYR A O 1
ATOM 811 N N . LYS A 1 108 ? -3.518 -5.805 -9.914 1 95.56 108 LYS A N 1
ATOM 812 C CA . LYS A 1 108 ? -3.527 -6.977 -10.789 1 95.56 108 LYS A CA 1
ATOM 813 C C . LYS A 1 108 ? -4.645 -7.941 -10.398 1 95.56 108 LYS A C 1
ATOM 815 O O . LYS A 1 108 ? -5.246 -8.586 -11.258 1 95.56 108 LYS A O 1
ATOM 820 N N . LEU A 1 109 ? -4.934 -8.062 -9.133 1 96.56 109 LEU A N 1
ATOM 821 C CA . LEU A 1 109 ? -6.039 -8.906 -8.695 1 96.56 109 LEU A CA 1
ATOM 822 C C . LEU A 1 109 ? -7.367 -8.406 -9.258 1 96.56 109 LEU A C 1
ATOM 824 O O . LEU A 1 109 ? -8.188 -9.203 -9.719 1 96.56 109 LEU A O 1
ATOM 828 N N . GLU A 1 110 ? -7.469 -7.141 -9.117 1 95.44 110 GLU A N 1
ATOM 829 C CA . GLU A 1 110 ? -8.703 -6.543 -9.609 1 95.44 110 GLU A CA 1
ATOM 830 C C . GLU A 1 110 ? -8.867 -6.777 -11.109 1 95.44 110 GLU A C 1
ATOM 832 O O . GLU A 1 110 ? -9.938 -7.18 -11.57 1 95.44 110 GLU A O 1
ATOM 837 N N . LYS A 1 111 ? -7.836 -6.555 -11.836 1 94.94 111 LYS A N 1
ATOM 838 C CA . LYS A 1 111 ? -7.887 -6.672 -13.297 1 94.94 111 LYS A CA 1
ATOM 839 C C . LYS A 1 111 ? -8.094 -8.117 -13.727 1 94.94 111 LYS A C 1
ATOM 841 O O . LYS A 1 111 ? -8.859 -8.398 -14.648 1 94.94 111 LYS A O 1
ATOM 846 N N . ALA A 1 112 ? -7.434 -9.008 -13.016 1 96.62 112 ALA A N 1
ATOM 847 C CA . ALA A 1 112 ? -7.418 -10.398 -13.461 1 96.62 112 ALA A CA 1
ATOM 848 C C . ALA A 1 112 ? -8.586 -11.18 -12.875 1 96.62 112 ALA A C 1
ATOM 850 O O . ALA A 1 112 ? -9.141 -12.07 -13.523 1 96.62 112 ALA A O 1
ATOM 851 N N . LEU A 1 113 ? -8.977 -10.836 -11.609 1 96.88 113 LEU A N 1
ATOM 852 C CA . LEU A 1 113 ? -9.906 -11.711 -10.898 1 96.88 113 LEU A CA 1
ATOM 853 C C . LEU A 1 113 ? -11.133 -10.93 -10.43 1 96.88 113 LEU A C 1
ATOM 855 O O . LEU A 1 113 ? -12.055 -11.5 -9.852 1 96.88 113 LEU A O 1
ATOM 859 N N . SER A 1 114 ? -11.109 -9.602 -10.602 1 97.31 114 SER A N 1
ATOM 860 C CA . SER A 1 114 ? -12.18 -8.711 -10.156 1 97.31 114 SER A CA 1
ATOM 861 C C . SER A 1 114 ? -12.289 -8.703 -8.633 1 97.31 114 SER A C 1
ATOM 863 O O . SER A 1 114 ? -13.383 -8.523 -8.086 1 97.31 114 SER A O 1
ATOM 865 N N . PHE A 1 115 ? -11.172 -8.992 -7.969 1 97.94 115 PHE A N 1
ATOM 866 C CA . PHE A 1 115 ? -11.102 -8.867 -6.52 1 97.94 115 PHE A CA 1
ATOM 867 C C . PHE A 1 115 ? -10.773 -7.438 -6.113 1 97.94 115 PHE A C 1
ATOM 869 O O . PHE A 1 115 ? -9.844 -6.832 -6.652 1 97.94 115 PHE A O 1
ATOM 876 N N . TRP A 1 116 ? -11.602 -6.934 -5.203 1 97.31 116 TRP A N 1
ATOM 877 C CA . TRP A 1 116 ? -11.281 -5.602 -4.699 1 97.31 116 TRP A CA 1
ATOM 878 C C . TRP A 1 116 ? -11.156 -5.609 -3.18 1 97.31 116 TRP A C 1
ATOM 880 O O . TRP A 1 116 ? -11.773 -6.434 -2.504 1 97.31 116 TRP A O 1
ATOM 890 N N . PHE A 1 117 ? -10.336 -4.695 -2.713 1 97.19 117 PHE A N 1
ATOM 891 C CA . PHE A 1 117 ? -10.008 -4.637 -1.293 1 97.19 117 PHE A CA 1
ATOM 892 C C . PHE A 1 117 ? -11 -3.756 -0.542 1 97.19 117 PHE A C 1
ATOM 894 O O . PHE A 1 117 ? -11.375 -2.686 -1.023 1 97.19 117 PHE A O 1
ATOM 901 N N . CYS A 1 118 ? -11.414 -4.281 0.523 1 96.94 118 CYS A N 1
ATOM 902 C CA . CYS A 1 118 ? -12.25 -3.533 1.457 1 96.94 118 CYS A CA 1
ATOM 903 C C . CYS A 1 118 ? -11.516 -3.283 2.768 1 96.94 118 CYS A C 1
ATOM 905 O O . CYS A 1 118 ? -11.297 -4.211 3.549 1 96.94 118 CYS A O 1
ATOM 907 N N . GLY A 1 119 ? -11.266 -2.002 2.973 1 95.69 119 GLY A N 1
ATOM 908 C CA . GLY A 1 119 ? -10.516 -1.636 4.16 1 95.69 119 GLY A CA 1
ATOM 909 C C . GLY A 1 119 ? -11.352 -1.638 5.422 1 95.69 119 GLY A C 1
ATOM 910 O O . GLY A 1 119 ? -10.82 -1.61 6.531 1 95.69 119 GLY A O 1
ATOM 911 N N . PHE A 1 120 ? -12.664 -1.774 5.297 1 95.81 120 PHE A N 1
ATOM 912 C CA . PHE A 1 120 ? -13.539 -1.77 6.465 1 95.81 120 PHE A CA 1
ATOM 913 C C . PHE A 1 120 ? -13.273 -2.986 7.344 1 95.81 120 PHE A C 1
ATOM 915 O O . PHE A 1 120 ? -13.211 -2.871 8.57 1 95.81 120 PHE A O 1
ATOM 922 N N . ASP A 1 121 ? -13.094 -4.074 6.684 1 95.12 121 ASP A N 1
ATOM 923 C CA . ASP A 1 121 ? -12.891 -5.309 7.438 1 95.12 121 ASP A CA 1
ATOM 924 C C . ASP A 1 121 ? -11.695 -6.086 6.906 1 95.12 121 ASP A C 1
ATOM 926 O O . ASP A 1 121 ? -11.555 -7.285 7.164 1 95.12 121 ASP A O 1
ATOM 930 N N . ASN A 1 122 ? -10.789 -5.469 6.152 1 94.81 122 ASN A N 1
ATOM 931 C CA . ASN A 1 122 ? -9.578 -6.062 5.598 1 94.81 122 ASN A CA 1
ATOM 932 C C . ASN A 1 122 ? -9.875 -7.375 4.879 1 94.81 122 ASN A C 1
ATOM 934 O O . ASN A 1 122 ? -9.305 -8.414 5.223 1 94.81 122 ASN A O 1
ATOM 938 N N . THR A 1 123 ? -10.703 -7.262 3.84 1 96.94 123 THR A N 1
ATOM 939 C CA . THR A 1 123 ? -11.047 -8.414 3.018 1 96.94 123 THR A CA 1
ATOM 940 C C . THR A 1 123 ? -10.867 -8.094 1.535 1 96.94 123 THR A C 1
ATOM 942 O O . THR A 1 123 ? -10.828 -6.926 1.148 1 96.94 123 THR A O 1
ATOM 945 N N . LEU A 1 124 ? -10.617 -9.117 0.806 1 97.81 124 LEU A N 1
ATOM 946 C CA . LEU A 1 124 ? -10.828 -9.047 -0.636 1 97.81 124 LEU A CA 1
ATOM 947 C C . LEU A 1 124 ? -12.227 -9.539 -1.002 1 97.81 124 LEU A C 1
ATOM 949 O O . LEU A 1 124 ? -12.703 -10.531 -0.447 1 97.81 124 LEU A O 1
ATOM 953 N N . ARG A 1 125 ? -12.812 -8.844 -1.905 1 97.94 125 ARG A N 1
ATOM 954 C CA . ARG A 1 125 ? -14.211 -9.117 -2.236 1 97.94 125 ARG A CA 1
ATOM 955 C C . ARG A 1 125 ? -14.406 -9.219 -3.744 1 97.94 125 ARG A C 1
ATOM 957 O O . ARG A 1 125 ? -13.57 -8.734 -4.516 1 97.94 125 ARG A O 1
ATOM 964 N N . TYR A 1 126 ? -15.484 -9.883 -4.102 1 97.88 126 TYR A N 1
ATOM 965 C CA . TYR A 1 126 ? -15.945 -10.016 -5.48 1 97.88 126 TYR A CA 1
ATOM 966 C C . TYR A 1 126 ? -17.391 -9.555 -5.625 1 97.88 126 TYR A C 1
ATOM 968 O O . TYR A 1 126 ? -18.219 -9.828 -4.758 1 97.88 126 TYR A O 1
ATOM 976 N N . GLY A 1 127 ? -17.641 -8.836 -6.695 1 96.88 127 GLY A N 1
ATOM 977 C CA . GLY A 1 127 ? -18.984 -8.312 -6.93 1 96.88 127 GLY A CA 1
ATOM 978 C C . GLY A 1 127 ? -19.031 -6.793 -6.891 1 96.88 127 GLY A C 1
ATOM 979 O O . GLY A 1 127 ? -18 -6.129 -6.879 1 96.88 127 GLY A O 1
ATOM 980 N N . THR A 1 128 ? -20.266 -6.328 -6.812 1 94.19 128 THR A N 1
ATOM 981 C CA . THR A 1 128 ? -20.484 -4.887 -6.73 1 94.19 128 THR A CA 1
ATOM 982 C C . THR A 1 128 ? -20.5 -4.426 -5.277 1 94.19 128 THR A C 1
ATOM 984 O O . THR A 1 128 ? -20.469 -5.25 -4.359 1 94.19 128 THR A O 1
ATOM 987 N N . MET A 1 129 ? -20.484 -3.168 -5.102 1 90.62 129 MET A N 1
ATOM 988 C CA . MET A 1 129 ? -20.562 -2.631 -3.746 1 90.62 129 MET A CA 1
ATOM 989 C C . MET A 1 129 ? -21.859 -3.078 -3.057 1 90.62 129 MET A C 1
ATOM 991 O O . MET A 1 129 ? -21.844 -3.396 -1.866 1 90.62 129 MET A O 1
ATOM 995 N N . ALA A 1 130 ? -22.891 -3.062 -3.764 1 89.94 130 ALA A N 1
ATOM 996 C CA . ALA A 1 130 ? -24.219 -3.383 -3.227 1 89.94 130 ALA A CA 1
ATOM 997 C C . ALA A 1 130 ? -24.375 -4.887 -3.043 1 89.94 130 ALA A C 1
ATOM 999 O O . ALA A 1 130 ? -25.125 -5.332 -2.164 1 89.94 130 ALA A O 1
ATOM 1000 N N . SER A 1 131 ? -23.719 -5.672 -3.85 1 94.88 131 SER A N 1
ATOM 1001 C CA . SER A 1 131 ? -23.828 -7.129 -3.838 1 94.88 131 SER A CA 1
ATOM 1002 C C . SER A 1 131 ? -22.469 -7.789 -4.004 1 94.88 131 SER A C 1
ATOM 1004 O O . SER A 1 131 ? -21.969 -7.934 -5.125 1 94.88 131 SER A O 1
ATOM 1006 N N . ASN A 1 132 ? -21.859 -8.125 -2.949 1 95.44 132 ASN A N 1
ATOM 1007 C CA . ASN A 1 132 ? -20.531 -8.719 -2.984 1 95.44 132 ASN A CA 1
ATOM 1008 C C . ASN A 1 132 ? -20.375 -9.82 -1.937 1 95.44 132 ASN A C 1
ATOM 1010 O O . ASN A 1 132 ? -21.234 -9.969 -1.062 1 95.44 132 ASN A O 1
ATOM 1014 N N . LYS A 1 133 ? -19.391 -10.594 -2.105 1 96.06 133 LYS A N 1
ATOM 1015 C CA . LYS A 1 133 ? -19 -11.609 -1.133 1 96.06 133 LYS A CA 1
ATOM 1016 C C . LYS A 1 133 ? -17.516 -11.523 -0.814 1 96.06 133 LYS A C 1
ATOM 1018 O O . LYS A 1 133 ? -16.703 -11.125 -1.666 1 96.06 133 LYS A O 1
ATOM 1023 N N . THR A 1 134 ? -17.203 -11.875 0.395 1 97.44 134 THR A N 1
ATOM 1024 C CA . THR A 1 134 ? -15.805 -11.984 0.774 1 97.44 134 THR A CA 1
ATOM 1025 C C . THR A 1 134 ? -15.164 -13.211 0.123 1 97.44 134 THR A C 1
ATOM 1027 O O . THR A 1 134 ? -15.719 -14.312 0.186 1 97.44 134 THR A O 1
ATOM 1030 N N . VAL A 1 135 ? -14.055 -12.992 -0.474 1 98 135 VAL A N 1
ATOM 1031 C CA . VAL A 1 135 ? -13.398 -14.125 -1.125 1 98 135 VAL A CA 1
ATOM 1032 C C . VAL A 1 135 ? -12.102 -14.461 -0.389 1 98 135 VAL A C 1
ATOM 1034 O O . VAL A 1 135 ? -11.555 -15.555 -0.558 1 98 135 VAL A O 1
ATOM 1037 N N . MET A 1 136 ? -11.57 -13.586 0.379 1 97.94 136 MET A N 1
ATOM 1038 C CA . MET A 1 136 ? -10.344 -13.82 1.133 1 97.94 136 MET A CA 1
ATOM 1039 C C . MET A 1 136 ? -10.258 -12.883 2.338 1 97.94 136 MET A C 1
ATOM 1041 O O . MET A 1 136 ? -10.609 -11.703 2.242 1 97.94 136 MET A O 1
ATOM 1045 N N . ASN A 1 137 ? -9.844 -13.438 3.406 1 96.25 137 ASN A N 1
ATOM 1046 C CA . ASN A 1 137 ? -9.492 -12.602 4.551 1 96.25 137 ASN A CA 1
ATOM 1047 C C . ASN A 1 137 ? -8.031 -12.172 4.5 1 96.25 137 ASN A C 1
ATOM 1049 O O . ASN A 1 137 ? -7.156 -12.969 4.141 1 96.25 137 ASN A O 1
ATOM 1053 N N . VAL A 1 138 ? -7.824 -10.914 4.742 1 95.69 138 VAL A N 1
ATOM 1054 C CA . VAL A 1 138 ? -6.473 -10.367 4.82 1 95.69 138 VAL A CA 1
ATOM 1055 C C . VAL A 1 138 ? -6.102 -10.117 6.281 1 95.69 138 VAL A C 1
ATOM 1057 O O . VAL A 1 138 ? -6.848 -9.469 7.016 1 95.69 138 VAL A O 1
ATOM 1060 N N . THR A 1 139 ? -5.035 -10.672 6.664 1 92 139 THR A N 1
ATOM 1061 C CA . THR A 1 139 ? -4.605 -10.516 8.047 1 92 139 THR A CA 1
ATOM 1062 C C . THR A 1 139 ? -3.574 -9.398 8.172 1 92 139 THR A C 1
ATOM 1064 O O . THR A 1 139 ? -2.994 -8.969 7.176 1 92 139 THR A O 1
ATOM 1067 N N . SER A 1 140 ? -3.496 -8.898 9.367 1 89.25 140 SER A N 1
ATOM 1068 C CA . SER A 1 140 ? -2.49 -7.879 9.648 1 89.25 140 SER A CA 1
ATOM 1069 C C . SER A 1 140 ? -1.377 -8.43 10.531 1 89.25 140 SER A C 1
ATOM 1071 O O . SER A 1 140 ? -1.646 -9.047 11.57 1 89.25 140 SER A O 1
ATOM 1073 N N . LYS A 1 141 ? -0.184 -8.359 10.016 1 86.88 141 LYS A N 1
ATOM 1074 C CA . LYS A 1 141 ? 1.015 -8.648 10.797 1 86.88 141 LYS A CA 1
ATOM 1075 C C . LYS A 1 141 ? 1.901 -7.414 10.922 1 86.88 141 LYS A C 1
ATOM 1077 O O . LYS A 1 141 ? 2.4 -6.898 9.922 1 86.88 141 LYS A O 1
ATOM 1082 N N . ASP A 1 142 ? 2.051 -6.871 12.133 1 79.75 142 ASP A N 1
ATOM 1083 C CA . ASP A 1 142 ? 2.846 -5.672 12.367 1 79.75 142 ASP A CA 1
ATOM 1084 C C . ASP A 1 142 ? 2.33 -4.5 11.531 1 79.75 142 ASP A C 1
ATOM 1086 O O . ASP A 1 142 ? 3.117 -3.771 10.922 1 79.75 142 ASP A O 1
ATOM 1090 N N . LEU A 1 143 ? 1.046 -4.473 11.289 1 80.5 143 LEU A N 1
ATOM 1091 C CA . LEU A 1 143 ? 0.338 -3.379 10.633 1 80.5 143 LEU A CA 1
ATOM 1092 C C . LEU A 1 143 ? 0.518 -3.447 9.117 1 80.5 143 LEU A C 1
ATOM 1094 O O . LEU A 1 143 ? 0.295 -2.457 8.414 1 80.5 143 LEU A O 1
ATOM 1098 N N . LEU A 1 144 ? 1.014 -4.621 8.711 1 87.75 144 LEU A N 1
ATOM 1099 C CA . LEU A 1 144 ? 1.081 -4.895 7.281 1 87.75 144 LEU A CA 1
ATOM 1100 C C . LEU A 1 144 ? 0.022 -5.914 6.871 1 87.75 144 LEU A C 1
ATOM 1102 O O . LEU A 1 144 ? -0.271 -6.848 7.625 1 87.75 144 LEU A O 1
ATOM 1106 N N . LEU A 1 145 ? -0.569 -5.684 5.691 1 93.19 145 LEU A N 1
ATOM 1107 C CA . LEU A 1 145 ? -1.617 -6.566 5.188 1 93.19 145 LEU A CA 1
ATOM 1108 C C . LEU A 1 145 ? -1.018 -7.805 4.535 1 93.19 145 LEU A C 1
ATOM 1110 O O . LEU A 1 145 ? -0.275 -7.699 3.555 1 93.19 145 LEU A O 1
ATOM 1114 N N . VAL A 1 146 ? -1.346 -8.922 5.09 1 94.94 146 VAL A N 1
ATOM 1115 C CA . VAL A 1 146 ? -0.733 -10.172 4.648 1 94.94 146 VAL A CA 1
ATOM 1116 C C . VAL A 1 146 ? -1.812 -11.125 4.145 1 94.94 146 VAL A C 1
ATOM 1118 O O . VAL A 1 146 ? -2.861 -11.273 4.773 1 94.94 146 VAL A O 1
ATOM 1121 N N . ALA A 1 147 ? -1.527 -11.641 3.023 1 94.44 147 ALA A N 1
ATOM 1122 C CA . ALA A 1 147 ? -2.367 -12.695 2.465 1 94.44 147 ALA A CA 1
ATOM 1123 C C . ALA A 1 147 ? -1.744 -14.07 2.697 1 94.44 147 ALA A C 1
ATOM 1125 O O . ALA A 1 147 ? -0.832 -14.477 1.972 1 94.44 147 ALA A O 1
ATOM 1126 N N . GLU A 1 148 ? -2.105 -14.758 3.732 1 87.94 148 GLU A N 1
ATOM 1127 C CA . GLU A 1 148 ? -1.53 -16.078 4.012 1 87.94 148 GLU A CA 1
ATOM 1128 C C . GLU A 1 148 ? -2.438 -16.891 4.926 1 87.94 148 GLU A C 1
ATOM 1130 O O . GLU A 1 148 ? -3.281 -16.328 5.633 1 87.94 148 GLU A O 1
ATOM 1135 N N . MET B 1 1 ? 8.602 -1.399 1.16 1 21.77 1 MET B N 1
ATOM 1136 C CA . MET B 1 1 ? 7.375 -1.536 0.378 1 21.77 1 MET B CA 1
ATOM 1137 C C . MET B 1 1 ? 7.586 -1.041 -1.05 1 21.77 1 MET B C 1
ATOM 1139 O O . MET B 1 1 ? 8.062 0.074 -1.26 1 21.77 1 MET B O 1
ATOM 1143 N N . ALA B 1 2 ? 7.793 -2.02 -1.792 1 26.67 2 ALA B N 1
ATOM 1144 C CA . ALA B 1 2 ? 8.328 -1.678 -3.105 1 26.67 2 ALA B CA 1
ATOM 1145 C C . ALA B 1 2 ? 7.277 -0.986 -3.967 1 26.67 2 ALA B C 1
ATOM 1147 O O . ALA B 1 2 ? 6.156 -1.481 -4.105 1 26.67 2 ALA B O 1
ATOM 1148 N N . LEU B 1 3 ? 7.078 0.301 -3.91 1 34.22 3 LEU B N 1
ATOM 1149 C CA . LEU B 1 3 ? 6.301 1.066 -4.879 1 34.22 3 LEU B CA 1
ATOM 1150 C C . LEU B 1 3 ? 6.684 0.683 -6.305 1 34.22 3 LEU B C 1
ATOM 1152 O O . LEU B 1 3 ? 7.848 0.8 -6.695 1 34.22 3 LEU B O 1
ATOM 1156 N N . ASP B 1 4 ? 6.102 -0.351 -6.859 1 33.12 4 ASP B N 1
ATOM 1157 C CA . ASP B 1 4 ? 6.426 -0.704 -8.234 1 33.12 4 ASP B CA 1
ATOM 1158 C C . ASP B 1 4 ? 6.035 0.417 -9.195 1 33.12 4 ASP B C 1
ATOM 1160 O O . ASP B 1 4 ? 4.852 0.708 -9.367 1 33.12 4 ASP B O 1
ATOM 1164 N N . CYS B 1 5 ? 6.945 1.35 -9.273 1 33.53 5 CYS B N 1
ATOM 1165 C CA . CYS B 1 5 ? 6.82 2.463 -10.211 1 33.53 5 CYS B CA 1
ATOM 1166 C C . CYS B 1 5 ? 7.184 2.031 -11.625 1 33.53 5 CYS B C 1
ATOM 1168 O O . CYS B 1 5 ? 7.801 2.795 -12.375 1 33.53 5 CYS B O 1
ATOM 1170 N N . SER B 1 6 ? 7.031 0.779 -11.961 1 33.75 6 SER B N 1
ATOM 1171 C CA . SER B 1 6 ? 7.555 0.402 -13.266 1 33.75 6 SER B CA 1
ATOM 1172 C C . SER B 1 6 ? 6.941 1.253 -14.375 1 33.75 6 SER B C 1
ATOM 1174 O O . SER B 1 6 ? 7.52 1.391 -15.453 1 33.75 6 SER B O 1
ATOM 1176 N N . ARG B 1 7 ? 5.617 1.512 -14.32 1 33.81 7 ARG B N 1
ATOM 1177 C CA . ARG B 1 7 ? 5.113 2.256 -15.469 1 33.81 7 ARG B CA 1
ATOM 1178 C C . ARG B 1 7 ? 5.598 3.701 -15.438 1 33.81 7 ARG B C 1
ATOM 1180 O O . ARG B 1 7 ? 5.203 4.508 -16.281 1 33.81 7 ARG B O 1
ATOM 1187 N N . VAL B 1 8 ? 6.203 4.012 -14.328 1 33.22 8 VAL B N 1
ATOM 1188 C CA . VAL B 1 8 ? 6.84 5.312 -14.5 1 33.22 8 VAL B CA 1
ATOM 1189 C C . VAL B 1 8 ? 8.023 5.188 -15.461 1 33.22 8 VAL B C 1
ATOM 1191 O O . VAL B 1 8 ? 8.961 4.438 -15.203 1 33.22 8 VAL B O 1
ATOM 1194 N N . LYS B 1 9 ? 7.727 5.238 -16.781 1 34.69 9 LYS B N 1
ATOM 1195 C CA . LYS B 1 9 ? 8.805 5.289 -17.766 1 34.69 9 LYS B CA 1
ATOM 1196 C C . LYS B 1 9 ? 10.016 6.039 -17.203 1 34.69 9 LYS B C 1
ATOM 1198 O O . LYS B 1 9 ? 10 7.266 -17.109 1 34.69 9 LYS B O 1
ATOM 1203 N N . LEU B 1 10 ? 10.641 5.445 -16.172 1 34.41 10 LEU B N 1
ATOM 1204 C CA . LEU B 1 10 ? 11.945 6.051 -15.953 1 34.41 10 LEU B CA 1
ATOM 1205 C C . LEU B 1 10 ? 12.781 6.012 -17.234 1 34.41 10 LEU B C 1
ATOM 1207 O O . LEU B 1 10 ? 12.93 4.957 -17.844 1 34.41 10 LEU B O 1
ATOM 1211 N N . SER B 1 11 ? 12.719 7.004 -17.906 1 32.53 11 SER B N 1
ATOM 1212 C CA . SER B 1 11 ? 13.633 7.066 -19.031 1 32.53 11 SER B CA 1
ATOM 1213 C C . SER B 1 11 ? 14.969 6.406 -18.703 1 32.53 11 SER B C 1
ATOM 1215 O O . SER B 1 11 ? 15.5 6.586 -17.609 1 32.53 11 SER B O 1
ATOM 1217 N N . ALA B 1 12 ? 15.32 5.238 -19.297 1 35.28 12 ALA B N 1
ATOM 1218 C CA . ALA B 1 12 ? 16.531 4.434 -19.234 1 35.28 12 ALA B CA 1
ATOM 1219 C C . ALA B 1 12 ? 17.75 5.305 -18.938 1 35.28 12 ALA B C 1
ATOM 1221 O O . ALA B 1 12 ? 18.688 4.863 -18.281 1 35.28 12 ALA B O 1
ATOM 1222 N N . SER B 1 13 ? 18.062 6.344 -19.703 1 36.09 13 SER B N 1
ATOM 1223 C CA . SER B 1 13 ? 19.422 6.793 -19.984 1 36.09 13 SER B CA 1
ATOM 1224 C C . SER B 1 13 ? 20.031 7.508 -18.781 1 36.09 13 SER B C 1
ATOM 1226 O O . SER B 1 13 ? 21.234 7.762 -18.75 1 36.09 13 SER B O 1
ATOM 1228 N N . SER B 1 14 ? 19.328 8.547 -18.109 1 38.66 14 SER B N 1
ATOM 1229 C CA . SER B 1 14 ? 20.203 9.492 -17.422 1 38.66 14 SER B CA 1
ATOM 1230 C C . SER B 1 14 ? 20.594 8.977 -16.047 1 38.66 14 SER B C 1
ATOM 1232 O O . SER B 1 14 ? 19.797 8.344 -15.352 1 38.66 14 SER B O 1
ATOM 1234 N N . THR B 1 15 ? 21.875 8.625 -15.727 1 40.38 15 THR B N 1
ATOM 1235 C CA . THR B 1 15 ? 22.703 8.398 -14.547 1 40.38 15 THR B CA 1
ATOM 1236 C C . THR B 1 15 ? 22.188 9.195 -13.359 1 40.38 15 THR B C 1
ATOM 1238 O O . THR B 1 15 ? 22.781 9.188 -12.281 1 40.38 15 THR B O 1
ATOM 1241 N N . MET B 1 16 ? 21.5 10.289 -13.641 1 41.97 16 MET B N 1
ATOM 1242 C CA . MET B 1 16 ? 21.234 11.156 -12.484 1 41.97 16 MET B CA 1
ATOM 1243 C C . MET B 1 16 ? 20.219 10.508 -11.547 1 41.97 16 MET B C 1
ATOM 1245 O O . MET B 1 16 ? 19.328 9.773 -11.992 1 41.97 16 MET B O 1
ATOM 1249 N N . PRO B 1 17 ? 20.578 10.445 -10.344 1 51.25 17 PRO B N 1
ATOM 1250 C CA . PRO B 1 17 ? 19.625 9.922 -9.367 1 51.25 17 PRO B CA 1
ATOM 1251 C C . PRO B 1 17 ? 18.172 10.305 -9.688 1 51.25 17 PRO B C 1
ATOM 1253 O O . PRO B 1 17 ? 17.891 11.469 -9.969 1 51.25 17 PRO B O 1
ATOM 1256 N N . GLN B 1 18 ? 17.484 9.578 -10.359 1 62.75 18 GLN B N 1
ATOM 1257 C CA . GLN B 1 18 ? 16.172 9.93 -10.906 1 62.75 18 GLN B CA 1
ATOM 1258 C C . GLN B 1 18 ? 15.172 10.227 -9.797 1 62.75 18 GLN B C 1
ATOM 1260 O O . GLN B 1 18 ? 15.062 9.469 -8.836 1 62.75 18 GLN B O 1
ATOM 1265 N N . ILE B 1 19 ? 14.945 11.547 -9.523 1 77.19 19 ILE B N 1
ATOM 1266 C CA . ILE B 1 19 ? 13.852 12.023 -8.68 1 77.19 19 ILE B CA 1
ATOM 1267 C C . ILE B 1 19 ? 12.562 11.273 -9.031 1 77.19 19 ILE B C 1
ATOM 1269 O O . ILE B 1 19 ? 12.234 11.102 -10.203 1 77.19 19 ILE B O 1
ATOM 1273 N N . HIS B 1 20 ? 12.078 10.719 -8.008 1 84.56 20 HIS B N 1
ATOM 1274 C CA . HIS B 1 20 ? 10.82 10.016 -8.227 1 84.56 20 HIS B CA 1
ATOM 1275 C C . HIS B 1 20 ? 9.781 10.93 -8.875 1 84.56 20 HIS B C 1
ATOM 1277 O O . HIS B 1 20 ? 9.609 12.078 -8.453 1 84.56 20 HIS B O 1
ATOM 1283 N N . PRO B 1 21 ? 9.133 10.484 -9.844 1 83.75 21 PRO B N 1
ATOM 1284 C CA . PRO B 1 21 ? 8.18 11.328 -10.57 1 83.75 21 PRO B CA 1
ATOM 1285 C C . PRO B 1 21 ? 7.055 11.852 -9.68 1 83.75 21 PRO B C 1
ATOM 1287 O O . PRO B 1 21 ? 6.48 12.906 -9.961 1 83.75 21 PRO B O 1
ATOM 1290 N N . LEU B 1 22 ? 6.789 11.156 -8.625 1 90.38 22 LEU B N 1
ATOM 1291 C CA . LEU B 1 22 ? 5.703 11.555 -7.738 1 90.38 22 LEU B CA 1
ATOM 1292 C C . LEU B 1 22 ? 6.242 12.078 -6.41 1 90.38 22 LEU B C 1
ATOM 1294 O O . LEU B 1 22 ? 5.586 11.945 -5.371 1 90.38 22 LEU B O 1
ATOM 1298 N N . ARG B 1 23 ? 7.348 12.594 -6.469 1 92.5 23 ARG B N 1
ATOM 1299 C CA . ARG B 1 23 ? 8.016 13.094 -5.27 1 92.5 23 ARG B CA 1
ATOM 1300 C C . ARG B 1 23 ? 7.129 14.07 -4.516 1 92.5 23 ARG B C 1
ATOM 1302 O O . ARG B 1 23 ? 7.121 14.086 -3.281 1 92.5 23 ARG B O 1
ATOM 1309 N N . ASP B 1 24 ? 6.316 14.867 -5.203 1 94.5 24 ASP B N 1
ATOM 1310 C CA . ASP B 1 24 ? 5.527 15.914 -4.566 1 94.5 24 ASP B CA 1
ATOM 1311 C C . ASP B 1 24 ? 4.094 15.453 -4.32 1 94.5 24 ASP B C 1
ATOM 1313 O O . ASP B 1 24 ? 3.285 16.188 -3.756 1 94.5 24 ASP B O 1
ATOM 1317 N N . SER B 1 25 ? 3.824 14.211 -4.762 1 94.88 25 SER B N 1
ATOM 1318 C CA . SER B 1 25 ? 2.492 13.656 -4.539 1 94.88 25 SER B CA 1
ATOM 1319 C C . SER B 1 25 ? 2.389 13.016 -3.156 1 94.88 25 SER B C 1
ATOM 1321 O O . SER B 1 25 ? 3.404 12.758 -2.508 1 94.88 25 SER B O 1
ATOM 1323 N N . THR B 1 26 ? 1.157 12.906 -2.656 1 96.75 26 THR B N 1
ATOM 1324 C CA . THR B 1 26 ? 0.878 12.195 -1.411 1 96.75 26 THR B CA 1
ATOM 1325 C C . THR B 1 26 ? 0.124 10.898 -1.686 1 96.75 26 THR B C 1
ATOM 1327 O O . THR B 1 26 ? -1.02 10.922 -2.145 1 96.75 26 THR B O 1
ATOM 1330 N N . LEU B 1 27 ? 0.773 9.805 -1.4 1 95.44 27 LEU B N 1
ATOM 1331 C CA . LEU B 1 27 ? 0.185 8.492 -1.647 1 95.44 27 LEU B CA 1
ATOM 1332 C C . LEU B 1 27 ? -0.538 7.98 -0.407 1 95.44 27 LEU B C 1
ATOM 1334 O O . LEU B 1 27 ? -0.195 8.352 0.716 1 95.44 27 LEU B O 1
ATOM 1338 N N . ILE B 1 28 ? -1.564 7.188 -0.605 1 95.38 28 ILE B N 1
ATOM 1339 C CA . ILE B 1 28 ? -2.188 6.441 0.481 1 95.38 28 ILE B CA 1
ATOM 1340 C C . ILE B 1 28 ? -1.609 5.027 0.536 1 95.38 28 ILE B C 1
ATOM 1342 O O . ILE B 1 28 ? -1.546 4.336 -0.483 1 95.38 28 ILE B O 1
ATOM 1346 N N . SER B 1 29 ? -1.131 4.711 1.679 1 92.56 29 SER B N 1
ATOM 1347 C CA . SER B 1 29 ? -0.545 3.387 1.85 1 92.56 29 SER B CA 1
ATOM 1348 C C . SER B 1 29 ? -1.295 2.584 2.908 1 92.56 29 SER B C 1
ATOM 1350 O O . SER B 1 29 ? -1.687 3.125 3.943 1 92.56 29 SER B O 1
ATOM 1352 N N . HIS B 1 30 ? -1.422 1.296 2.666 1 90.12 30 HIS B N 1
ATOM 1353 C CA . HIS B 1 30 ? -2.068 0.388 3.609 1 90.12 30 HIS B CA 1
ATOM 1354 C C . HIS B 1 30 ? -1.036 -0.409 4.398 1 90.12 30 HIS B C 1
ATOM 1356 O O . HIS B 1 30 ? -1.395 -1.184 5.289 1 90.12 30 HIS B O 1
ATOM 1362 N N . ASN B 1 31 ? 0.217 -0.231 4.055 1 87.94 31 ASN B N 1
ATOM 1363 C CA . ASN B 1 31 ? 1.29 -0.994 4.684 1 87.94 31 ASN B CA 1
ATOM 1364 C C . ASN B 1 31 ? 2.248 -0.087 5.449 1 87.94 31 ASN B C 1
ATOM 1366 O O . ASN B 1 31 ? 3.461 -0.308 5.438 1 87.94 31 ASN B O 1
ATOM 1370 N N . GLY B 1 32 ? 1.682 0.831 6.109 1 86.5 32 GLY B N 1
ATOM 1371 C CA . GLY B 1 32 ? 2.443 1.746 6.945 1 86.5 32 GLY B CA 1
ATOM 1372 C C . GLY B 1 32 ? 1.666 2.242 8.148 1 86.5 32 GLY B C 1
ATOM 1373 O O . GLY B 1 32 ? 0.447 2.416 8.078 1 86.5 32 GLY B O 1
ATOM 1374 N N . ASN B 1 33 ? 2.414 2.535 9.164 1 89.44 33 ASN B N 1
ATOM 1375 C CA . ASN B 1 33 ? 1.746 2.973 10.391 1 89.44 33 ASN B CA 1
ATOM 1376 C C . ASN B 1 33 ? 2.084 4.422 10.727 1 89.44 33 ASN B C 1
ATOM 1378 O O . ASN B 1 33 ? 1.921 4.852 11.867 1 89.44 33 ASN B O 1
ATOM 1382 N N . THR B 1 34 ? 2.613 5.09 9.773 1 94.81 34 THR B N 1
ATOM 1383 C CA . THR B 1 34 ? 2.943 6.492 10 1 94.81 34 THR B CA 1
ATOM 1384 C C . THR B 1 34 ? 2.729 7.309 8.727 1 94.81 34 THR B C 1
ATOM 1386 O O . THR B 1 34 ? 2.967 6.824 7.621 1 94.81 34 THR B O 1
ATOM 1389 N N . HIS B 1 35 ? 2.23 8.5 8.883 1 97.62 35 HIS B N 1
ATOM 1390 C CA . HIS B 1 35 ? 2.287 9.477 7.805 1 97.62 35 HIS B CA 1
ATOM 1391 C C . HIS B 1 35 ? 3.707 10 7.609 1 97.62 35 HIS B C 1
ATOM 1393 O O . HIS B 1 35 ? 4.441 10.188 8.578 1 97.62 35 HIS B O 1
ATOM 1399 N N . ILE B 1 36 ? 4.07 10.273 6.363 1 97.69 36 ILE B N 1
ATOM 1400 C CA . ILE B 1 36 ? 5.418 10.758 6.082 1 97.69 36 ILE B CA 1
ATOM 1401 C C . ILE B 1 36 ? 5.352 11.938 5.121 1 97.69 36 ILE B C 1
ATOM 1403 O O . ILE B 1 36 ? 4.59 11.914 4.148 1 97.69 36 ILE B O 1
ATOM 1407 N N . VAL B 1 37 ? 6.098 12.938 5.422 1 98.44 37 VAL B N 1
ATOM 1408 C CA . VAL B 1 37 ? 6.363 13.984 4.441 1 98.44 37 VAL B CA 1
ATOM 1409 C C . VAL B 1 37 ? 7.859 14.055 4.152 1 98.44 37 VAL B C 1
ATOM 1411 O O . VAL B 1 37 ? 8.68 13.719 5.008 1 98.44 37 VAL B O 1
ATOM 1414 N N . ASN B 1 38 ? 8.18 14.531 2.977 1 97.5 38 ASN B N 1
ATOM 1415 C CA . ASN B 1 38 ? 9.578 14.586 2.572 1 97.5 38 ASN B CA 1
ATOM 1416 C C . ASN B 1 38 ? 10.109 16.016 2.592 1 97.5 38 ASN B C 1
ATOM 1418 O O . ASN B 1 38 ? 11.258 16.266 2.217 1 97.5 38 ASN B O 1
ATOM 1422 N N . SER B 1 39 ? 9.234 17 2.959 1 97.94 39 SER B N 1
ATOM 1423 C CA . SER B 1 39 ? 9.586 18.406 3.15 1 97.94 39 SER B CA 1
ATOM 1424 C C . SER B 1 39 ? 8.992 18.953 4.445 1 97.94 39 SER B C 1
ATOM 1426 O O . SER B 1 39 ? 7.801 18.781 4.711 1 97.94 39 SER B O 1
ATOM 1428 N N . LYS B 1 40 ? 9.82 19.609 5.172 1 98.06 40 LYS B N 1
ATOM 1429 C CA . LYS B 1 40 ? 9.375 20.156 6.453 1 98.06 40 LYS B CA 1
ATOM 1430 C C . LYS B 1 40 ? 8.312 21.234 6.258 1 98.06 40 LYS B C 1
ATOM 1432 O O . LYS B 1 40 ? 7.461 21.438 7.125 1 98.06 40 LYS B O 1
ATOM 1437 N N . GLU B 1 41 ? 8.297 21.875 5.117 1 97.88 41 GLU B N 1
ATOM 1438 C CA . GLU B 1 41 ? 7.391 22.969 4.816 1 97.88 41 GLU B CA 1
ATOM 1439 C C . GLU B 1 41 ? 5.941 22.484 4.734 1 97.88 41 GLU B C 1
ATOM 1441 O O . GLU B 1 41 ? 5.012 23.297 4.777 1 97.88 41 GLU B O 1
ATOM 1446 N N . LEU B 1 42 ? 5.805 21.219 4.625 1 98.25 42 LEU B N 1
ATOM 1447 C CA . LEU B 1 42 ? 4.461 20.656 4.539 1 98.25 42 LEU B CA 1
ATOM 1448 C C . LEU B 1 42 ? 3.83 20.547 5.926 1 98.25 42 LEU B C 1
ATOM 1450 O O . LEU B 1 42 ? 2.623 20.328 6.047 1 98.25 42 LEU B O 1
ATOM 1454 N N . LEU B 1 43 ? 4.648 20.688 6.902 1 98.62 43 LEU B N 1
ATOM 1455 C CA . LEU B 1 43 ? 4.141 20.688 8.273 1 98.62 43 LEU B CA 1
ATOM 1456 C C . LEU B 1 43 ? 3.754 22.094 8.719 1 98.62 43 LEU B C 1
ATOM 1458 O O . LEU B 1 43 ? 4.363 23.062 8.281 1 98.62 43 LEU B O 1
ATOM 1462 N N . VAL B 1 44 ? 2.742 22.172 9.523 1 98.31 44 VAL B N 1
ATOM 1463 C CA . VAL B 1 44 ? 2.279 23.469 10.023 1 98.31 44 VAL B CA 1
ATOM 1464 C C . VAL B 1 44 ? 2.576 23.578 11.516 1 98.31 44 VAL B C 1
ATOM 1466 O O . VAL B 1 44 ? 2.768 22.562 12.195 1 98.31 44 VAL B O 1
ATOM 1469 N N . GLY B 1 45 ? 2.627 24.828 11.906 1 96.12 45 GLY B N 1
ATOM 1470 C CA . GLY B 1 45 ? 2.865 25.078 13.32 1 96.12 45 GLY B CA 1
ATOM 1471 C C . GLY B 1 45 ? 4.316 24.906 13.719 1 96.12 45 GLY B C 1
ATOM 1472 O O . GLY B 1 45 ? 5.223 25.375 13.031 1 96.12 45 GLY B O 1
ATOM 1473 N N . ASP B 1 46 ? 4.555 24.234 14.977 1 96.19 46 ASP B N 1
ATOM 1474 C CA . ASP B 1 46 ? 5.883 24.016 15.539 1 96.19 46 ASP B CA 1
ATOM 1475 C C . ASP B 1 46 ? 6.172 22.516 15.695 1 96.19 46 ASP B C 1
ATOM 1477 O O . ASP B 1 46 ? 5.93 21.938 16.75 1 96.19 46 ASP B O 1
ATOM 1481 N N . PRO B 1 47 ? 6.648 21.922 14.617 1 98.06 47 PRO B N 1
ATOM 1482 C CA . PRO B 1 47 ? 6.957 20.5 14.727 1 98.06 47 PRO B CA 1
ATOM 1483 C C . PRO B 1 47 ? 7.883 20.172 15.898 1 98.06 47 PRO B C 1
ATOM 1485 O O . PRO B 1 47 ? 8.75 20.984 16.25 1 98.06 47 PRO B O 1
ATOM 1488 N N . GLU B 1 48 ? 7.73 19.031 16.5 1 98.38 48 GLU B N 1
ATOM 1489 C CA . GLU B 1 48 ? 8.539 18.562 17.625 1 98.38 48 GLU B CA 1
ATOM 1490 C C . GLU B 1 48 ? 9.727 17.734 17.141 1 98.38 48 GLU B C 1
ATOM 1492 O O . GLU B 1 48 ? 9.555 16.781 16.375 1 98.38 48 GLU B O 1
ATOM 1497 N N . PRO B 1 49 ? 10.852 18.094 17.641 1 98.31 49 PRO B N 1
ATOM 1498 C CA . PRO B 1 49 ? 12 17.25 17.266 1 98.31 49 PRO B CA 1
ATOM 1499 C C . PRO B 1 49 ? 11.828 15.789 17.672 1 98.31 49 PRO B C 1
ATOM 1501 O O . PRO B 1 49 ? 11.289 15.5 18.734 1 98.31 49 PRO B O 1
ATOM 1504 N N . ALA B 1 50 ? 12.25 14.914 16.766 1 97.94 50 ALA B N 1
ATOM 1505 C CA . ALA B 1 50 ? 12.133 13.484 17.031 1 97.94 50 ALA B CA 1
ATOM 1506 C C . ALA B 1 50 ? 13.289 12.992 17.906 1 97.94 50 ALA B C 1
ATOM 1508 O O . ALA B 1 50 ? 14.375 13.578 17.891 1 97.94 50 ALA B O 1
ATOM 1509 N N . LYS B 1 51 ? 13.023 11.953 18.594 1 97.12 51 LYS B N 1
ATOM 1510 C CA . LYS B 1 51 ? 14.086 11.266 19.328 1 97.12 51 LYS B CA 1
ATOM 1511 C C . LYS B 1 51 ? 14.969 10.461 18.391 1 97.12 51 LYS B C 1
ATOM 1513 O O . LYS B 1 51 ? 14.547 10.086 17.297 1 97.12 51 LYS B O 1
ATOM 1518 N N . ASP B 1 52 ? 16.141 10.117 18.859 1 94 52 ASP B N 1
ATOM 1519 C CA . ASP B 1 52 ? 17.078 9.32 18.062 1 94 52 ASP B CA 1
ATOM 1520 C C . ASP B 1 52 ? 16.5 7.945 17.75 1 94 52 ASP B C 1
ATOM 1522 O O . ASP B 1 52 ? 16.812 7.355 16.719 1 94 52 ASP B O 1
ATOM 1526 N N . SER B 1 53 ? 15.625 7.543 18.547 1 94.62 53 SER B N 1
ATOM 1527 C CA . SER B 1 53 ? 15.047 6.211 18.391 1 94.62 53 SER B CA 1
ATOM 1528 C C . SER B 1 53 ? 13.883 6.227 17.406 1 94.62 53 SER B C 1
ATOM 1530 O O . SER B 1 53 ? 13.391 5.172 17 1 94.62 53 SER B O 1
ATOM 1532 N N . ASP B 1 54 ? 13.484 7.391 17 1 95.94 54 ASP B N 1
ATOM 1533 C CA . ASP B 1 54 ? 12.375 7.504 16.062 1 95.94 54 ASP B CA 1
ATOM 1534 C C . ASP B 1 54 ? 12.836 7.234 14.633 1 95.94 54 ASP B C 1
ATOM 1536 O O . ASP B 1 54 ? 13.406 8.117 13.984 1 95.94 54 ASP B O 1
ATOM 1540 N N . VAL B 1 55 ? 12.609 5.93 14.234 1 93.75 55 VAL B N 1
ATOM 1541 C CA . VAL B 1 55 ? 13.031 5.445 12.93 1 93.75 55 VAL B CA 1
ATOM 1542 C C . VAL B 1 55 ? 11.852 4.766 12.227 1 93.75 55 VAL B C 1
ATOM 1544 O O . VAL B 1 55 ? 11.031 4.117 12.875 1 93.75 55 VAL B O 1
ATOM 1547 N N . VAL B 1 56 ? 11.734 5.031 10.945 1 91.25 56 VAL B N 1
ATOM 1548 C CA . VAL B 1 56 ? 10.758 4.34 10.109 1 91.25 56 VAL B CA 1
ATOM 1549 C C . VAL B 1 56 ? 11.461 3.305 9.234 1 91.25 56 VAL B C 1
ATOM 1551 O O . VAL B 1 56 ? 12.461 3.609 8.586 1 91.25 56 VAL B O 1
ATOM 1554 N N . HIS B 1 57 ? 10.906 2.123 9.266 1 86.06 57 HIS B N 1
ATOM 1555 C CA . HIS B 1 57 ? 11.469 1.062 8.438 1 86.06 57 HIS B CA 1
ATOM 1556 C C . HIS B 1 57 ? 10.727 0.945 7.113 1 86.06 57 HIS B C 1
ATOM 1558 O O . HIS B 1 57 ? 9.508 0.816 7.086 1 86.06 57 HIS B O 1
ATOM 1564 N N . THR B 1 58 ? 11.445 1.075 6.09 1 82.75 58 THR B N 1
ATOM 1565 C CA . THR B 1 58 ? 10.945 0.901 4.73 1 82.75 58 THR B CA 1
ATOM 1566 C C . THR B 1 58 ? 11.773 -0.13 3.975 1 82.75 58 THR B C 1
ATOM 1568 O O . THR B 1 58 ? 12.961 0.098 3.703 1 82.75 58 THR B O 1
ATOM 1571 N N . GLY B 1 59 ? 11.039 -1.211 3.602 1 76.44 59 GLY B N 1
ATOM 1572 C CA . GLY B 1 59 ? 11.844 -2.291 3.059 1 76.44 59 GLY B CA 1
ATOM 1573 C C . GLY B 1 59 ? 12.961 -2.725 3.982 1 76.44 59 GLY B C 1
ATOM 1574 O O . GLY B 1 59 ? 12.719 -3.072 5.141 1 76.44 59 GLY B O 1
ATOM 1575 N N . ASN B 1 60 ? 14.211 -2.545 3.365 1 73.88 60 ASN B N 1
ATOM 1576 C CA . ASN B 1 60 ? 15.367 -2.959 4.156 1 73.88 60 ASN B CA 1
ATOM 1577 C C . ASN B 1 60 ? 16.094 -1.762 4.762 1 73.88 60 ASN B C 1
ATOM 1579 O O . ASN B 1 60 ? 17.188 -1.907 5.324 1 73.88 60 ASN B O 1
ATOM 1583 N N . ALA B 1 61 ? 15.438 -0.645 4.703 1 77.19 61 ALA B N 1
ATOM 1584 C CA . ALA B 1 61 ? 16.094 0.564 5.195 1 77.19 61 ALA B CA 1
ATOM 1585 C C . ALA B 1 61 ? 15.422 1.08 6.461 1 77.19 61 ALA B C 1
ATOM 1587 O O . ALA B 1 61 ? 14.211 0.929 6.633 1 77.19 61 ALA B O 1
ATOM 1588 N N . ALA B 1 62 ? 16.266 1.575 7.332 1 86.81 62 ALA B N 1
ATOM 1589 C CA . ALA B 1 62 ? 15.812 2.35 8.484 1 86.81 62 ALA B CA 1
ATOM 1590 C C . ALA B 1 62 ? 16.062 3.842 8.273 1 86.81 62 ALA B C 1
ATOM 1592 O O . ALA B 1 62 ? 17.203 4.266 8.062 1 86.81 62 ALA B O 1
ATOM 1593 N N . LEU B 1 63 ? 15.008 4.621 8.344 1 92.25 63 LEU B N 1
ATOM 1594 C CA . LEU B 1 63 ? 15.125 6.043 8.047 1 92.25 63 LEU B CA 1
ATOM 1595 C C . LEU B 1 63 ? 14.859 6.883 9.297 1 92.25 63 LEU B C 1
ATOM 1597 O O . LEU B 1 63 ? 13.867 6.664 10 1 92.25 63 LEU B O 1
ATOM 1601 N N . GLN B 1 64 ? 15.711 7.809 9.539 1 95.75 64 GLN B N 1
ATOM 1602 C CA . GLN B 1 64 ? 15.602 8.664 10.719 1 95.75 64 GLN B CA 1
ATOM 1603 C C . GLN B 1 64 ? 14.5 9.711 10.539 1 95.75 64 GLN B C 1
ATOM 1605 O O . GLN B 1 64 ? 14.469 10.406 9.523 1 95.75 64 GLN B O 1
ATOM 1610 N N . VAL B 1 65 ? 13.617 9.742 11.516 1 98 65 VAL B N 1
ATOM 1611 C CA . VAL B 1 65 ? 12.648 10.828 11.586 1 98 65 VAL B CA 1
ATOM 1612 C C . VAL B 1 65 ? 13.305 12.062 12.203 1 98 65 VAL B C 1
ATOM 1614 O O . VAL B 1 65 ? 13.953 11.977 13.242 1 98 65 VAL B O 1
ATOM 1617 N N . VAL B 1 66 ? 13.172 13.188 11.578 1 98.56 66 VAL B N 1
ATOM 1618 C CA . VAL B 1 66 ? 13.805 14.414 12.062 1 98.56 66 VAL B CA 1
ATOM 1619 C C . VAL B 1 66 ? 12.867 15.125 13.039 1 98.56 66 VAL B C 1
ATOM 1621 O O . VAL B 1 66 ? 13.312 15.633 14.07 1 98.56 66 VAL B O 1
ATOM 1624 N N . CYS B 1 67 ? 11.656 15.172 12.773 1 98.75 67 CYS B N 1
ATOM 1625 C CA . CYS B 1 67 ? 10.625 15.758 13.633 1 98.75 67 CYS B CA 1
ATOM 1626 C C . CYS B 1 67 ? 9.242 15.258 13.227 1 98.75 67 CYS B C 1
ATOM 1628 O O . CYS B 1 67 ? 9.094 14.562 12.219 1 98.75 67 CYS B O 1
ATOM 1630 N N . ARG B 1 68 ? 8.312 15.516 14.055 1 98.75 68 ARG B N 1
ATOM 1631 C CA . ARG B 1 68 ? 6.918 15.195 13.773 1 98.75 68 ARG B CA 1
ATOM 1632 C C . ARG B 1 68 ? 6.027 16.422 13.984 1 98.75 68 ARG B C 1
ATOM 1634 O O . ARG B 1 68 ? 6.289 17.234 14.875 1 98.75 68 ARG B O 1
ATOM 1641 N N . GLY B 1 69 ? 5 16.547 13.195 1 98.69 69 GLY B N 1
ATOM 1642 C CA . GLY B 1 69 ? 4.047 17.641 13.281 1 98.69 69 GLY B CA 1
ATOM 1643 C C . GLY B 1 69 ? 2.734 17.359 12.578 1 98.69 69 GLY B C 1
ATOM 1644 O O . GLY B 1 69 ? 2.35 16.188 12.438 1 98.69 69 GLY B O 1
ATOM 1645 N N . ASN B 1 70 ? 2.014 18.438 12.352 1 98.75 70 ASN B N 1
ATOM 1646 C CA . ASN B 1 70 ? 0.727 18.328 11.68 1 98.75 70 ASN B CA 1
ATOM 1647 C C . ASN B 1 70 ? 0.826 18.75 10.219 1 98.75 70 ASN B C 1
ATOM 1649 O O . ASN B 1 70 ? 1.607 19.641 9.875 1 98.75 70 ASN B O 1
ATOM 1653 N N . ARG B 1 71 ? 0.073 18.109 9.391 1 98.69 71 ARG B N 1
ATOM 1654 C CA . ARG B 1 71 ? -0.093 18.516 8 1 98.69 71 ARG B CA 1
ATOM 1655 C C . ARG B 1 71 ? -1.559 18.797 7.684 1 98.69 71 ARG B C 1
ATOM 1657 O O . ARG B 1 71 ? -2.441 18.031 8.086 1 98.69 71 ARG B O 1
ATOM 1664 N N . ILE B 1 72 ? -1.785 19.859 7.031 1 98.62 72 ILE B N 1
ATOM 1665 C CA . ILE B 1 72 ? -3.125 20.219 6.574 1 98.62 72 ILE B CA 1
ATOM 1666 C C . ILE B 1 72 ? -3.186 20.141 5.047 1 98.62 72 ILE B C 1
ATOM 1668 O O . ILE B 1 72 ? -2.4 20.797 4.355 1 98.62 72 ILE B O 1
ATOM 1672 N N . MET B 1 73 ? -4.027 19.344 4.539 1 98.19 73 MET B N 1
ATOM 1673 C CA . MET B 1 73 ? -4.293 19.266 3.105 1 98.19 73 MET B CA 1
ATOM 1674 C C . MET B 1 73 ? -5.648 19.891 2.773 1 98.19 73 MET B C 1
ATOM 1676 O O . MET B 1 73 ? -6.688 19.359 3.166 1 98.19 73 MET B O 1
ATOM 1680 N N . LYS B 1 74 ? -5.609 20.891 2.035 1 97.25 74 LYS B N 1
ATOM 1681 C CA . LYS B 1 74 ? -6.773 21.75 1.877 1 97.25 74 LYS B CA 1
ATOM 1682 C C . LYS B 1 74 ? -7.793 21.141 0.923 1 97.25 74 LYS B C 1
ATOM 1684 O O . LYS B 1 74 ? -7.422 20.578 -0.116 1 97.25 74 LYS B O 1
ATOM 1689 N N . ASN B 1 75 ? -9.031 21.219 1.291 1 97.12 75 ASN B N 1
ATOM 1690 C CA . ASN B 1 75 ? -10.188 20.906 0.45 1 97.12 75 ASN B CA 1
ATOM 1691 C C . ASN B 1 75 ? -10.102 19.516 -0.142 1 97.12 75 ASN B C 1
ATOM 1693 O O . ASN B 1 75 ? -10.32 19.328 -1.34 1 97.12 75 ASN B O 1
ATOM 1697 N N . LEU B 1 76 ? -9.797 18.531 0.707 1 97.44 76 LEU B N 1
ATOM 1698 C CA . LEU B 1 76 ? -9.617 17.172 0.211 1 97.44 76 LEU B CA 1
ATOM 1699 C C . LEU B 1 76 ? -10.766 16.281 0.658 1 97.44 76 LEU B C 1
ATOM 1701 O O . LEU B 1 76 ? -11.016 15.227 0.058 1 97.44 76 LEU B O 1
ATOM 1705 N N . VAL B 1 77 ? -11.438 16.781 1.649 1 98.06 77 VAL B N 1
ATOM 1706 C CA . VAL B 1 77 ? -12.477 15.953 2.26 1 98.06 77 VAL B CA 1
ATOM 1707 C C . VAL B 1 77 ? -13.852 16.516 1.924 1 98.06 77 VAL B C 1
ATOM 1709 O O . VAL B 1 77 ? -14.055 17.734 1.931 1 98.06 77 VAL B O 1
ATOM 1712 N N . HIS B 1 78 ? -14.727 15.555 1.642 1 97.69 78 HIS B N 1
ATOM 1713 C CA . HIS B 1 78 ? -16.109 15.969 1.443 1 97.69 78 HIS B CA 1
ATOM 1714 C C . HIS B 1 78 ? -16.75 16.375 2.762 1 97.69 78 HIS B C 1
ATOM 1716 O O . HIS B 1 78 ? -16.516 15.75 3.797 1 97.69 78 HIS B O 1
ATOM 1722 N N . GLY B 1 79 ? -17.516 17.438 2.721 1 93.56 79 GLY B N 1
ATOM 1723 C CA . GLY B 1 79 ? -18.219 17.922 3.906 1 93.56 79 GLY B CA 1
ATOM 1724 C C . GLY B 1 79 ? -19.688 18.188 3.664 1 93.56 79 GLY B C 1
ATOM 1725 O O . GLY B 1 79 ? -20.219 17.844 2.609 1 93.56 79 GLY B O 1
ATOM 1726 N N . PRO B 1 80 ? -20.297 18.672 4.672 1 91.31 80 PRO B N 1
ATOM 1727 C CA . PRO B 1 80 ? -21.734 18.984 4.562 1 91.31 80 PRO B CA 1
ATOM 1728 C C . PRO B 1 80 ? -22.031 19.984 3.449 1 91.31 80 PRO B C 1
ATOM 1730 O O . PRO B 1 80 ? -23.125 19.969 2.883 1 91.31 80 PRO B O 1
ATOM 1733 N N . ASP B 1 81 ? -21.016 20.781 3.121 1 93.81 81 ASP B N 1
ATOM 1734 C CA . ASP B 1 81 ? -21.203 21.828 2.121 1 93.81 81 ASP B CA 1
ATOM 1735 C C . ASP B 1 81 ? -20.891 21.312 0.718 1 93.81 81 ASP B C 1
ATOM 1737 O O . ASP B 1 81 ? -20.953 22.062 -0.255 1 93.81 81 ASP B O 1
ATOM 1741 N N . GLY B 1 82 ? -20.547 20.078 0.626 1 94.75 82 GLY B N 1
ATOM 1742 C CA . GLY B 1 82 ? -20.312 19.5 -0.685 1 94.75 82 GLY B CA 1
ATOM 1743 C C . GLY B 1 82 ? -18.938 18.844 -0.801 1 94.75 82 GLY B C 1
ATOM 1744 O O . GLY B 1 82 ? -18.234 18.703 0.195 1 94.75 82 GLY B O 1
ATOM 1745 N N . PRO B 1 83 ? -18.609 18.453 -2.021 1 95.44 83 PRO B N 1
ATOM 1746 C CA . PRO B 1 83 ? -17.328 17.797 -2.277 1 95.44 83 PRO B CA 1
ATOM 1747 C C . PRO B 1 83 ? -16.141 18.734 -2.107 1 95.44 83 PRO B C 1
ATOM 1749 O O . PRO B 1 83 ? -16.219 19.922 -2.473 1 95.44 83 PRO B O 1
ATOM 1752 N N . ASN B 1 84 ? -15.086 18.219 -1.475 1 96.31 84 ASN B N 1
ATOM 1753 C CA . ASN B 1 84 ? -13.812 18.922 -1.35 1 96.31 84 ASN B CA 1
ATOM 1754 C C . ASN B 1 84 ? -13.984 20.266 -0.658 1 96.31 84 ASN B C 1
ATOM 1756 O O . ASN B 1 84 ? -13.461 21.281 -1.127 1 96.31 84 ASN B O 1
ATOM 1760 N N . THR B 1 85 ? -14.727 20.281 0.437 1 97.12 85 THR B N 1
ATOM 1761 C CA . THR B 1 85 ? -14.992 21.547 1.122 1 97.12 85 THR B CA 1
ATOM 1762 C C . THR B 1 85 ? -14.336 21.562 2.498 1 97.12 85 THR B C 1
ATOM 1764 O O . THR B 1 85 ? -14.367 22.578 3.191 1 97.12 85 THR B O 1
ATOM 1767 N N . ARG B 1 86 ? -13.727 20.469 2.869 1 97.44 86 ARG B N 1
ATOM 1768 C CA . ARG B 1 86 ? -13.062 20.391 4.168 1 97.44 86 ARG B CA 1
ATOM 1769 C C . ARG B 1 86 ? -11.602 19.984 4.02 1 97.44 86 ARG B C 1
ATOM 1771 O O . ARG B 1 86 ? -11.234 19.312 3.051 1 97.44 86 ARG B O 1
ATOM 1778 N N . ASP B 1 87 ? -10.852 20.438 4.977 1 97.81 87 ASP B N 1
ATOM 1779 C CA . ASP B 1 87 ? -9.438 20.062 4.992 1 97.81 87 ASP B CA 1
ATOM 1780 C C . ASP B 1 87 ? -9.242 18.688 5.602 1 97.81 87 ASP B C 1
ATOM 1782 O O . ASP B 1 87 ? -10.023 18.25 6.457 1 97.81 87 ASP B O 1
ATOM 1786 N N . LEU B 1 88 ? -8.25 18 5.113 1 98.25 88 LEU B N 1
ATOM 1787 C CA . LEU B 1 88 ? -7.719 16.828 5.816 1 98.25 88 LEU B CA 1
ATOM 1788 C C . LEU B 1 88 ? -6.574 17.234 6.738 1 98.25 88 LEU B C 1
ATOM 1790 O O . LEU B 1 88 ? -5.586 17.828 6.293 1 98.25 88 LEU B O 1
ATOM 1794 N N . VAL B 1 89 ? -6.719 16.938 7.949 1 98.06 89 VAL B N 1
ATOM 1795 C CA . VAL B 1 89 ? -5.672 17.219 8.922 1 98.06 89 VAL B CA 1
ATOM 1796 C C . VAL B 1 89 ? -5.016 15.922 9.383 1 98.06 89 VAL B C 1
ATOM 1798 O O . VAL B 1 89 ? -5.688 15.031 9.906 1 98.06 89 VAL B O 1
ATOM 1801 N N . LEU B 1 90 ? -3.74 15.812 9.141 1 98.31 90 LEU B N 1
ATOM 1802 C CA . LEU B 1 90 ? -2.936 14.688 9.609 1 98.31 90 LEU B CA 1
ATOM 1803 C C . LEU B 1 90 ? -2.096 15.078 10.82 1 98.31 90 LEU B C 1
ATOM 1805 O O . LEU B 1 90 ? -1.381 16.078 10.781 1 98.31 90 LEU B O 1
ATOM 1809 N N . GLU B 1 91 ? -2.176 14.281 11.828 1 98.06 91 GLU B N 1
ATOM 1810 C CA . GLU B 1 91 ? -1.37 14.5 13.023 1 98.06 91 GLU B CA 1
ATOM 1811 C C . GLU B 1 91 ? -0.205 13.516 13.094 1 98.06 91 GLU B C 1
ATOM 1813 O O . GLU B 1 91 ? -0.216 12.484 12.422 1 98.06 91 GLU B O 1
ATOM 1818 N N . ASP B 1 92 ? 0.803 13.891 13.859 1 98.06 92 ASP B N 1
ATOM 1819 C CA . ASP B 1 92 ? 1.939 13.008 14.094 1 98.06 92 ASP B CA 1
ATOM 1820 C C . ASP B 1 92 ? 2.561 12.547 12.781 1 98.06 92 ASP B C 1
ATOM 1822 O O . ASP B 1 92 ? 2.766 11.352 12.57 1 98.06 92 ASP B O 1
ATOM 1826 N N . VAL B 1 93 ? 2.756 13.484 11.945 1 98.69 93 VAL B N 1
ATOM 1827 C CA . VAL B 1 93 ? 3.355 13.227 10.641 1 98.69 93 VAL B CA 1
ATOM 1828 C C . VAL B 1 93 ? 4.875 13.258 10.758 1 98.69 93 VAL B C 1
ATOM 1830 O O . VAL B 1 93 ? 5.449 14.219 11.273 1 98.69 93 VAL B O 1
ATOM 1833 N N . ALA B 1 94 ? 5.52 12.219 10.297 1 98.56 94 ALA B N 1
ATOM 1834 C CA . ALA B 1 94 ? 6.977 12.133 10.344 1 98.56 94 ALA B CA 1
ATOM 1835 C C . ALA B 1 94 ? 7.605 12.891 9.172 1 98.56 94 ALA B C 1
ATOM 1837 O O . ALA B 1 94 ? 7.227 12.688 8.016 1 98.56 94 ALA B O 1
ATOM 1838 N N . PHE B 1 95 ? 8.523 13.742 9.531 1 98.69 95 PHE B N 1
ATOM 1839 C CA . PHE B 1 95 ? 9.359 14.352 8.508 1 98.69 95 PHE B CA 1
ATOM 1840 C C . PHE B 1 95 ? 10.641 13.555 8.305 1 98.69 95 PHE B C 1
ATOM 1842 O O . PHE B 1 95 ? 11.438 13.406 9.234 1 98.69 95 PHE B O 1
ATOM 1849 N N . ILE B 1 96 ? 10.812 13.008 7.141 1 97.62 96 ILE B N 1
ATOM 1850 C CA . ILE B 1 96 ? 12.008 12.289 6.715 1 97.62 96 ILE B CA 1
ATOM 1851 C C . ILE B 1 96 ? 12.586 12.938 5.461 1 97.62 96 ILE B C 1
ATOM 1853 O O . ILE B 1 96 ? 12.102 12.695 4.352 1 97.62 96 ILE B O 1
ATOM 1857 N N . PRO B 1 97 ? 13.656 13.641 5.66 1 95.88 97 PRO B N 1
ATOM 1858 C CA . PRO B 1 97 ? 14.219 14.344 4.504 1 95.88 97 PRO B CA 1
ATOM 1859 C C . PRO B 1 97 ? 14.656 13.398 3.391 1 95.88 97 PRO B C 1
ATOM 1861 O O . PRO B 1 97 ? 15.328 12.398 3.656 1 95.88 97 PRO B O 1
ATOM 1864 N N . GLY B 1 98 ? 14.172 13.719 2.207 1 87.06 98 GLY B N 1
ATOM 1865 C CA . GLY B 1 98 ? 14.648 12.969 1.058 1 87.06 98 GLY B CA 1
ATOM 1866 C C . GLY B 1 98 ? 13.828 11.727 0.778 1 87.06 98 GLY B C 1
ATOM 1867 O O . GLY B 1 98 ? 14.102 10.992 -0.171 1 87.06 98 GLY B O 1
ATOM 1868 N N . PHE B 1 99 ? 12.852 11.422 1.63 1 92.12 99 PHE B N 1
ATOM 1869 C CA . PHE B 1 99 ? 11.961 10.328 1.279 1 92.12 99 PHE B CA 1
ATOM 1870 C C . PHE B 1 99 ? 11.375 10.531 -0.114 1 92.12 99 PHE B C 1
ATOM 1872 O O . PHE B 1 99 ? 11.117 11.664 -0.524 1 92.12 99 PHE B O 1
ATOM 1879 N N . HIS B 1 100 ? 11.211 9.562 -0.814 1 89.69 100 HIS B N 1
ATOM 1880 C CA . HIS B 1 100 ? 10.992 9.656 -2.254 1 89.69 100 HIS B CA 1
ATOM 1881 C C . HIS B 1 100 ? 9.594 10.164 -2.568 1 89.69 100 HIS B C 1
ATOM 1883 O O . HIS B 1 100 ? 9.328 10.625 -3.68 1 89.69 100 HIS B O 1
ATOM 1889 N N . ILE B 1 101 ? 8.648 10.086 -1.614 1 92.62 101 ILE B N 1
ATOM 1890 C CA . ILE B 1 101 ? 7.27 10.516 -1.793 1 92.62 101 ILE B CA 1
ATOM 1891 C C . ILE B 1 101 ? 6.684 10.953 -0.45 1 92.62 101 ILE B C 1
ATOM 1893 O O . ILE B 1 101 ? 7.344 10.836 0.586 1 92.62 101 ILE B O 1
ATOM 1897 N N . ASN B 1 102 ? 5.535 11.578 -0.444 1 96.5 102 ASN B N 1
ATOM 1898 C CA . ASN B 1 102 ? 4.73 11.758 0.759 1 96.5 102 ASN B CA 1
ATOM 1899 C C . ASN B 1 102 ? 3.727 10.625 0.936 1 96.5 102 ASN B C 1
ATOM 1901 O O . ASN B 1 102 ? 3.217 10.078 -0.046 1 96.5 102 ASN B O 1
ATOM 1905 N N . LEU B 1 103 ? 3.477 10.281 2.215 1 96.25 103 LEU B N 1
ATOM 1906 C CA . LEU B 1 103 ? 2.662 9.094 2.459 1 96.25 103 LEU B CA 1
ATOM 1907 C C . LEU B 1 103 ? 1.604 9.375 3.521 1 96.25 103 LEU B C 1
ATOM 1909 O O . LEU B 1 103 ? 1.897 9.984 4.551 1 96.25 103 LEU B O 1
ATOM 1913 N N . ILE B 1 104 ? 0.401 8.945 3.234 1 97.25 104 ILE B N 1
ATOM 1914 C CA . ILE B 1 104 ? -0.663 8.828 4.227 1 97.25 104 ILE B CA 1
ATOM 1915 C C . ILE B 1 104 ? -0.848 7.367 4.621 1 97.25 104 ILE B C 1
ATOM 1917 O O . ILE B 1 104 ? -0.96 6.492 3.76 1 97.25 104 ILE B O 1
ATOM 1921 N N . SER B 1 105 ? -0.811 7.117 5.836 1 96.19 105 SER B N 1
ATOM 1922 C CA . SER B 1 105 ? -1.127 5.797 6.367 1 96.19 105 SER B CA 1
ATOM 1923 C C . SER B 1 105 ? -2.635 5.598 6.492 1 96.19 105 SER B C 1
ATOM 1925 O O . SER B 1 105 ? -3.293 6.285 7.277 1 96.19 105 SER B O 1
ATOM 1927 N N . SER B 1 106 ? -3.125 4.648 5.797 1 93.94 106 SER B N 1
ATOM 1928 C CA . SER B 1 106 ? -4.547 4.352 5.914 1 93.94 106 SER B CA 1
ATOM 1929 C C . SER B 1 106 ? -4.895 3.838 7.309 1 93.94 106 SER B C 1
ATOM 1931 O O . SER B 1 106 ? -5.992 4.086 7.812 1 93.94 106 SER B O 1
ATOM 1933 N N . TYR B 1 107 ? -3.922 3.18 7.926 1 92.25 107 TYR B N 1
ATOM 1934 C CA . TYR B 1 107 ? -4.109 2.713 9.297 1 92.25 107 TYR B CA 1
ATOM 1935 C C . TYR B 1 107 ? -4.348 3.883 10.242 1 92.25 107 TYR B C 1
ATOM 1937 O O . TYR B 1 107 ? -5.277 3.859 11.047 1 92.25 107 TYR B O 1
ATOM 1945 N N . LYS B 1 108 ? -3.549 4.855 10.109 1 95.44 108 LYS B N 1
ATOM 1946 C CA . LYS B 1 108 ? -3.68 6.016 10.984 1 95.44 108 LYS B CA 1
ATOM 1947 C C . LYS B 1 108 ? -4.973 6.777 10.703 1 95.44 108 LYS B C 1
ATOM 1949 O O . LYS B 1 108 ? -5.598 7.312 11.625 1 95.44 108 LYS B O 1
ATOM 1954 N N . LEU B 1 109 ? -5.383 6.844 9.469 1 96.5 109 LEU B N 1
ATOM 1955 C CA . LEU B 1 109 ? -6.648 7.488 9.133 1 96.5 109 LEU B CA 1
ATOM 1956 C C . LEU B 1 109 ? -7.816 6.773 9.805 1 96.5 109 LEU B C 1
ATOM 1958 O O . LEU B 1 109 ? -8.711 7.414 10.352 1 96.5 109 LEU B O 1
ATOM 1962 N N . GLU B 1 110 ? -7.715 5.5 9.656 1 95.38 110 GLU B N 1
ATOM 1963 C CA . GLU B 1 110 ? -8.789 4.703 10.25 1 95.38 110 GLU B CA 1
ATOM 1964 C C . GLU B 1 110 ? -8.852 4.91 11.758 1 95.38 110 GLU B C 1
ATOM 1966 O O . GLU B 1 110 ? -9.93 5.125 12.312 1 95.38 110 GLU B O 1
ATOM 1971 N N . LYS B 1 111 ? -7.738 4.867 12.391 1 94.88 111 LYS B N 1
ATOM 1972 C CA . LYS B 1 111 ? -7.684 4.98 13.852 1 94.88 111 LYS B CA 1
ATOM 1973 C C . LYS B 1 111 ? -8.094 6.379 14.305 1 94.88 111 LYS B C 1
ATOM 1975 O O . LYS B 1 111 ? -8.82 6.523 15.289 1 94.88 111 LYS B O 1
ATOM 1980 N N . ALA B 1 112 ? -7.668 7.355 13.555 1 96.56 112 ALA B N 1
ATOM 1981 C CA . ALA B 1 112 ? -7.848 8.734 14.016 1 96.56 112 ALA B CA 1
ATOM 1982 C C . ALA B 1 112 ? -9.18 9.297 13.539 1 96.56 112 ALA B C 1
ATOM 1984 O O . ALA B 1 112 ? -9.82 10.078 14.242 1 96.56 112 ALA B 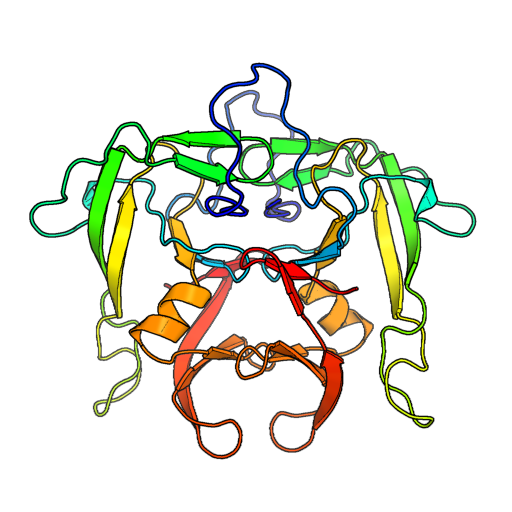O 1
ATOM 1985 N N . LEU B 1 113 ? -9.625 8.898 12.305 1 96.81 113 LEU B N 1
ATOM 1986 C CA . LEU B 1 113 ? -10.75 9.594 11.688 1 96.81 113 LEU B CA 1
ATOM 1987 C C . LEU B 1 113 ? -11.852 8.609 11.32 1 96.81 113 LEU B C 1
ATOM 1989 O O . LEU B 1 113 ? -12.914 9.016 10.836 1 96.81 113 LEU B O 1
ATOM 1993 N N . SER B 1 114 ? -11.578 7.312 11.484 1 97.25 114 SER B N 1
ATOM 1994 C CA . SER B 1 114 ? -12.516 6.246 11.125 1 97.25 114 SER B CA 1
ATOM 1995 C C . SER B 1 114 ? -12.758 6.207 9.617 1 97.25 114 SER B C 1
ATOM 1997 O O . SER B 1 114 ? -13.844 5.84 9.172 1 97.25 114 SER B O 1
ATOM 1999 N N . PHE B 1 115 ? -11.773 6.684 8.859 1 97.94 115 PHE B N 1
ATOM 2000 C CA . PHE B 1 115 ? -11.812 6.566 7.406 1 97.94 115 PHE B CA 1
ATOM 2001 C C . PHE B 1 115 ? -11.281 5.207 6.961 1 97.94 115 PHE B C 1
ATOM 2003 O O . PHE B 1 115 ? -10.211 4.777 7.406 1 97.94 115 PHE B O 1
ATOM 2010 N N . TRP B 1 116 ? -12.07 4.559 6.129 1 97.31 116 TRP B N 1
ATOM 2011 C CA . TRP B 1 116 ? -11.578 3.297 5.586 1 97.31 116 TRP B CA 1
ATOM 2012 C C . TRP B 1 116 ? -11.586 3.318 4.062 1 97.31 116 TRP B C 1
ATOM 2014 O O . TRP B 1 116 ? -12.391 4.023 3.449 1 97.31 116 TRP B O 1
ATOM 2024 N N . PHE B 1 117 ? -10.664 2.551 3.51 1 97.12 117 PHE B N 1
ATOM 2025 C CA . PHE B 1 117 ? -10.453 2.537 2.068 1 97.12 117 PHE B CA 1
ATOM 2026 C C . PHE B 1 117 ? -11.344 1.495 1.4 1 97.12 117 PHE B C 1
ATOM 2028 O O . PHE B 1 117 ? -11.484 0.377 1.903 1 97.12 117 PHE B O 1
ATOM 2035 N N . CYS B 1 118 ? -11.953 1.947 0.388 1 96.94 118 CYS B N 1
ATOM 2036 C CA . CYS B 1 118 ? -12.727 1.063 -0.476 1 96.94 118 CYS B CA 1
ATOM 2037 C C . CYS B 1 118 ? -12.078 0.932 -1.848 1 96.94 118 CYS B C 1
ATOM 2039 O O . CYS B 1 118 ? -12.094 1.878 -2.637 1 96.94 118 CYS B O 1
ATOM 2041 N N . GLY B 1 119 ? -11.633 -0.301 -2.084 1 95.69 119 GLY B N 1
ATOM 2042 C CA . GLY B 1 119 ? -10.938 -0.545 -3.336 1 95.69 119 GLY B CA 1
ATOM 2043 C C . GLY B 1 119 ? -11.875 -0.692 -4.523 1 95.69 119 GLY B C 1
ATOM 2044 O O . GLY B 1 119 ? -11.438 -0.64 -5.672 1 95.69 119 GLY B O 1
ATOM 2045 N N . PHE B 1 120 ? -13.172 -0.777 -4.273 1 95.69 120 PHE B N 1
ATOM 2046 C CA . PHE B 1 120 ? -14.133 -0.937 -5.359 1 95.69 120 PHE B CA 1
ATOM 2047 C C . PHE B 1 120 ? -14.156 0.302 -6.246 1 95.69 120 PHE B C 1
ATOM 2049 O O . PHE B 1 120 ? -14.188 0.193 -7.473 1 95.69 120 PHE B O 1
ATOM 2056 N N . ASP B 1 121 ? -14.109 1.411 -5.598 1 95 121 ASP B N 1
ATOM 2057 C CA . ASP B 1 121 ? -14.195 2.658 -6.352 1 95 121 ASP B CA 1
ATOM 2058 C C . ASP B 1 121 ? -13.094 3.631 -5.926 1 95 121 ASP B C 1
ATOM 2060 O O . ASP B 1 121 ? -13.188 4.832 -6.188 1 95 121 ASP B O 1
ATOM 2064 N N . ASN B 1 122 ? -12.039 3.172 -5.254 1 94.69 12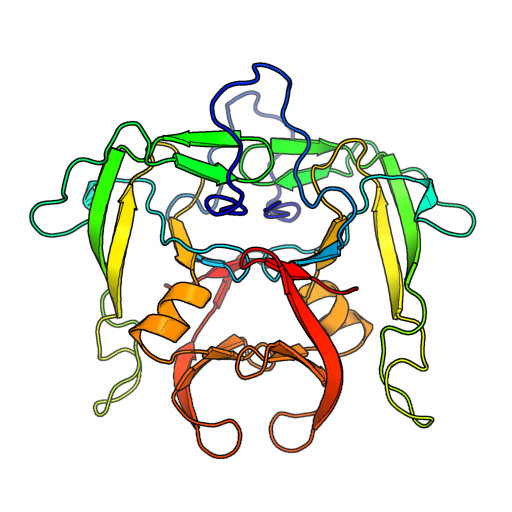2 ASN B N 1
ATOM 2065 C CA . ASN B 1 122 ? -10.898 3.963 -4.809 1 94.69 122 ASN B CA 1
ATOM 2066 C C . ASN B 1 122 ? -11.336 5.215 -4.055 1 94.69 122 ASN B C 1
ATOM 2068 O O . ASN B 1 122 ? -10.984 6.332 -4.438 1 94.69 122 ASN B O 1
ATOM 2072 N N . THR B 1 123 ? -12.047 4.98 -2.951 1 96.88 123 THR B N 1
ATOM 2073 C CA . THR B 1 123 ? -12.5 6.07 -2.094 1 96.88 123 THR B CA 1
ATOM 2074 C C . THR B 1 123 ? -12.148 5.793 -0.635 1 96.88 123 THR B C 1
ATOM 2076 O O . THR B 1 123 ? -11.883 4.648 -0.262 1 96.88 123 THR B O 1
ATOM 2079 N N . LEU B 1 124 ? -12.008 6.836 0.082 1 97.81 124 LEU B N 1
ATOM 2080 C CA . LEU B 1 124 ? -12.086 6.746 1.536 1 97.81 124 LEU B CA 1
ATOM 2081 C C . LEU B 1 124 ? -13.508 6.992 2.023 1 97.81 124 LEU B C 1
ATOM 2083 O O . LEU B 1 124 ? -14.195 7.883 1.52 1 97.81 124 LEU B O 1
ATOM 2087 N N . ARG B 1 125 ? -13.883 6.215 2.979 1 97.88 125 ARG B N 1
ATOM 2088 C CA . ARG B 1 125 ? -15.273 6.258 3.43 1 97.88 125 ARG B CA 1
ATOM 2089 C C . ARG B 1 125 ? -15.352 6.332 4.949 1 97.88 125 ARG B C 1
ATOM 2091 O O . ARG B 1 125 ? -14.383 6.008 5.645 1 97.88 125 ARG B O 1
ATOM 2098 N N . TYR B 1 126 ? -16.5 6.789 5.398 1 97.88 126 TYR B N 1
ATOM 2099 C CA . TYR B 1 126 ? -16.844 6.852 6.812 1 97.88 126 TYR B CA 1
ATOM 2100 C C . TYR B 1 126 ? -18.172 6.156 7.078 1 97.88 126 TYR B C 1
ATOM 2102 O O . TYR B 1 126 ? -19.109 6.281 6.289 1 97.88 126 TYR B O 1
ATOM 2110 N N . GLY B 1 127 ? -18.203 5.418 8.164 1 96.88 127 GLY B N 1
ATOM 2111 C CA . GLY B 1 127 ? -19.406 4.668 8.508 1 96.88 127 GLY B CA 1
ATOM 2112 C C . GLY B 1 127 ? -19.203 3.166 8.461 1 96.88 127 GLY B C 1
ATOM 2113 O O . GLY B 1 127 ? -18.078 2.688 8.367 1 96.88 127 GLY B O 1
ATOM 2114 N N . THR B 1 128 ? -20.344 2.486 8.484 1 94.19 128 THR B N 1
ATOM 2115 C CA . THR B 1 128 ? -20.312 1.03 8.414 1 94.19 128 THR B CA 1
ATOM 2116 C C . THR B 1 128 ? -20.391 0.558 6.965 1 94.19 128 THR B C 1
ATOM 2118 O O . THR B 1 128 ? -20.578 1.365 6.055 1 94.19 128 THR B O 1
ATOM 2121 N N . MET B 1 129 ? -20.188 -0.685 6.781 1 90.62 129 MET B N 1
ATOM 2122 C CA . MET B 1 129 ? -20.297 -1.242 5.438 1 90.62 129 MET B CA 1
ATOM 2123 C C . MET B 1 129 ? -21.688 -1.026 4.863 1 90.62 129 MET B C 1
ATOM 2125 O O . MET B 1 129 ? -21.844 -0.717 3.682 1 90.62 129 MET B O 1
ATOM 2129 N N . ALA B 1 130 ? -22.656 -1.205 5.66 1 89.88 130 ALA B N 1
ATOM 2130 C CA . ALA B 1 130 ? -24.047 -1.115 5.242 1 89.88 130 ALA B CA 1
ATOM 2131 C C . ALA B 1 130 ? -24.484 0.34 5.082 1 89.88 130 ALA B C 1
ATOM 2133 O O . ALA B 1 130 ? -25.359 0.647 4.27 1 89.88 130 ALA B O 1
ATOM 2134 N N . SER B 1 131 ? -23.891 1.229 5.844 1 94.88 131 SER B N 1
ATOM 2135 C CA . SER B 1 131 ? -24.25 2.643 5.852 1 94.88 131 SER B CA 1
ATOM 2136 C C . SER B 1 131 ? -23.016 3.529 5.898 1 94.88 131 SER B C 1
ATOM 2138 O O . SER B 1 131 ? -22.453 3.756 6.965 1 94.88 131 SER B O 1
ATOM 2140 N N . ASN B 1 132 ? -22.547 3.957 4.801 1 95.25 132 ASN B N 1
ATOM 2141 C CA . ASN B 1 132 ? -21.344 4.773 4.723 1 95.25 132 ASN B CA 1
ATOM 2142 C C . ASN B 1 132 ? -21.469 5.875 3.674 1 95.25 132 ASN B C 1
ATOM 2144 O O . ASN B 1 132 ? -22.406 5.867 2.877 1 95.25 132 ASN B O 1
ATOM 2148 N N . LYS B 1 133 ? -20.625 6.812 3.762 1 95.94 133 LYS B N 1
ATOM 2149 C CA . LYS B 1 133 ? -20.5 7.875 2.768 1 95.94 133 LYS B CA 1
ATOM 2150 C C . LYS B 1 133 ? -19.047 8.039 2.318 1 95.94 133 LYS B C 1
ATOM 2152 O O . LYS B 1 133 ? -18.125 7.797 3.094 1 95.94 133 LYS B O 1
ATOM 2157 N N . THR B 1 134 ? -18.922 8.422 1.087 1 97.38 134 THR B N 1
ATOM 2158 C CA . THR B 1 134 ? -17.594 8.773 0.587 1 97.38 134 THR B CA 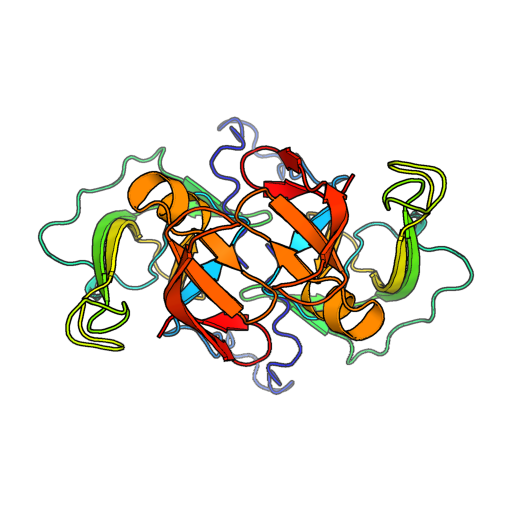1
ATOM 2159 C C . THR B 1 134 ? -17.125 10.094 1.189 1 97.38 134 THR B C 1
ATOM 2161 O O . THR B 1 134 ? -17.859 11.078 1.185 1 97.38 134 THR B O 1
ATOM 2164 N N . VAL B 1 135 ? -15.938 10.078 1.688 1 98 135 VAL B N 1
ATOM 2165 C CA . VAL B 1 135 ? -15.43 11.312 2.291 1 98 135 VAL B CA 1
ATOM 2166 C C . VAL B 1 135 ? -14.281 11.859 1.452 1 98 135 VAL B C 1
ATOM 2168 O O . VAL B 1 135 ? -13.914 13.031 1.587 1 98 135 VAL B O 1
ATOM 2171 N N . MET B 1 136 ? -13.68 11.07 0.632 1 97.94 136 MET B N 1
ATOM 2172 C CA . MET B 1 136 ? -12.578 11.508 -0.223 1 97.94 136 MET B CA 1
ATOM 2173 C C . MET B 1 136 ? -12.445 10.594 -1.439 1 97.94 136 MET B C 1
ATOM 2175 O O . MET B 1 136 ? -12.57 9.375 -1.325 1 97.94 136 MET B O 1
ATOM 2179 N N . ASN B 1 137 ? -12.219 11.203 -2.529 1 96.19 137 ASN B N 1
ATOM 2180 C CA . ASN B 1 137 ? -11.828 10.438 -3.707 1 96.19 137 ASN B CA 1
ATOM 2181 C C . ASN B 1 137 ? -10.32 10.266 -3.791 1 96.19 137 ASN B C 1
ATOM 2183 O O . ASN B 1 137 ? -9.562 11.195 -3.494 1 96.19 137 ASN B O 1
ATOM 2187 N N . VAL B 1 138 ? -9.922 9.047 -4.066 1 95.62 138 VAL B N 1
ATOM 2188 C CA . VAL B 1 138 ? -8.516 8.734 -4.277 1 95.62 138 VAL B CA 1
ATOM 2189 C C . VAL B 1 138 ? -8.242 8.547 -5.766 1 95.62 138 VAL B C 1
ATOM 2191 O O . VAL B 1 138 ? -8.93 7.77 -6.434 1 95.62 138 VAL B O 1
ATOM 2194 N N . THR B 1 139 ? -7.316 9.273 -6.234 1 92 139 THR B N 1
ATOM 2195 C CA . THR B 1 139 ? -6.996 9.172 -7.656 1 92 139 THR B CA 1
ATOM 2196 C C . THR B 1 139 ? -5.801 8.25 -7.879 1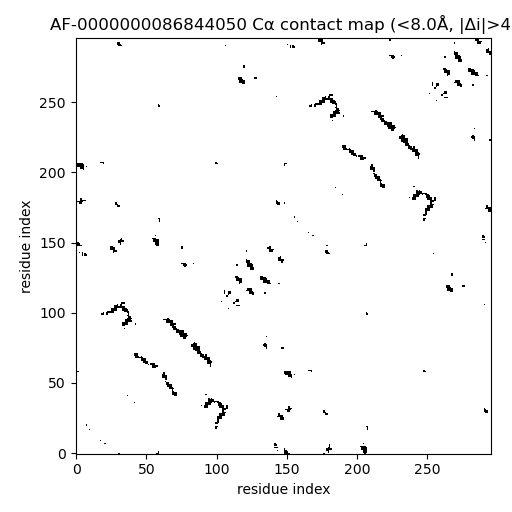 92 139 THR B C 1
ATOM 2198 O O . THR B 1 139 ? -5.078 7.926 -6.934 1 92 139 THR B O 1
ATOM 2201 N N . SER B 1 140 ? -5.734 7.77 -9.086 1 89.69 140 SER B N 1
ATOM 2202 C CA . SER B 1 140 ? -4.602 6.934 -9.461 1 89.69 140 SER B CA 1
ATOM 2203 C C . SER B 1 140 ? -3.68 7.66 -10.438 1 89.69 140 SER B C 1
ATOM 2205 O O . SER B 1 140 ? -4.137 8.211 -11.438 1 89.69 140 SER B O 1
ATOM 2207 N N . LYS B 1 141 ? -2.449 7.797 -10.023 1 87.31 141 LYS B N 1
ATOM 2208 C CA . LYS B 1 141 ? -1.391 8.281 -10.906 1 87.31 141 LYS B CA 1
ATOM 2209 C C . LYS B 1 141 ? -0.324 7.211 -11.117 1 87.31 141 LYS B C 1
ATOM 2211 O O . LYS B 1 141 ? 0.346 6.797 -10.172 1 87.31 141 LYS B O 1
ATOM 2216 N N . ASP B 1 142 ? -0.202 6.68 -12.336 1 80.19 142 ASP B N 1
ATOM 2217 C CA . ASP B 1 142 ? 0.759 5.629 -12.656 1 80.19 142 ASP B CA 1
ATOM 2218 C C . ASP B 1 142 ? 0.536 4.398 -11.781 1 80.19 142 ASP B C 1
ATOM 2220 O O . ASP B 1 142 ? 1.49 3.826 -11.242 1 80.19 142 ASP B O 1
ATOM 2224 N N . LEU B 1 143 ? -0.698 4.148 -11.406 1 81.06 143 LEU B N 1
ATOM 2225 C CA . LEU B 1 143 ? -1.146 2.959 -10.695 1 81.06 143 LEU B CA 1
ATOM 2226 C C . LEU B 1 143 ? -0.846 3.076 -9.203 1 81.06 143 LEU B C 1
ATOM 2228 O O . LEU B 1 143 ? -0.845 2.072 -8.484 1 81.06 143 LEU B O 1
ATOM 2232 N N . LEU B 1 144 ? -0.517 4.312 -8.836 1 88 144 LEU B N 1
ATOM 2233 C CA . LEU B 1 144 ? -0.373 4.609 -7.414 1 88 144 LEU B CA 1
ATOM 2234 C C . LEU B 1 144 ? -1.553 5.434 -6.91 1 88 144 LEU B C 1
ATOM 2236 O O . LEU B 1 144 ? -2.062 6.297 -7.625 1 88 144 LEU B O 1
ATOM 2240 N N . LEU B 1 145 ? -1.989 5.121 -5.688 1 93.25 145 LEU B N 1
ATOM 2241 C CA . LEU B 1 145 ? -3.127 5.812 -5.09 1 93.25 145 LEU B CA 1
ATOM 2242 C C . LEU B 1 145 ? -2.697 7.145 -4.484 1 93.25 145 LEU B C 1
ATOM 2244 O O . LEU B 1 145 ? -1.872 7.176 -3.57 1 93.25 145 LEU B O 1
ATOM 2248 N N . VAL B 1 146 ? -3.248 8.18 -5.012 1 95 146 VAL B N 1
ATOM 2249 C CA . VAL B 1 146 ? -2.822 9.523 -4.617 1 95 146 VAL B CA 1
ATOM 2250 C C . VAL B 1 146 ? -4 10.281 -4.012 1 95 146 VAL B C 1
ATOM 2252 O O . VAL B 1 146 ? -5.113 10.25 -4.547 1 95 146 VAL B O 1
ATOM 2255 N N . ALA B 1 147 ? -3.705 10.844 -2.916 1 94.44 147 ALA B N 1
ATOM 2256 C CA . ALA B 1 147 ? -4.664 11.742 -2.277 1 94.44 147 ALA B CA 1
ATOM 2257 C C . ALA B 1 147 ? -4.301 13.203 -2.539 1 94.44 147 ALA B C 1
ATOM 2259 O O . ALA B 1 147 ? -3.426 13.758 -1.875 1 94.44 147 ALA B O 1
ATOM 2260 N N . GLU B 1 148 ? -4.863 13.836 -3.547 1 88.06 148 GLU B N 1
ATOM 2261 C CA . GLU B 1 148 ? -4.539 15.227 -3.848 1 88.06 148 GLU B CA 1
ATOM 2262 C C . GLU B 1 148 ? -5.625 15.875 -4.703 1 88.06 148 GLU B C 1
ATOM 2264 O O . GLU B 1 148 ? -6.398 15.18 -5.363 1 88.06 148 GLU B O 1
#

Secondary structure (DSSP, 8-state):
-----TTS---S---S----TTTTSEEEESS-SS-EES-GGGEEEEEEEPPTT-EEEETTEEEE--EEEEEEEEEEEEETTEEEEEEEEEEEEEE-TT-SSEEEEHHHHHHHH-EEEETTTTEEEEE-SSSEEEEEE-EEETTEEE--/-----TTS---S---S----TTTTSEEEESS-SSEEES-GGGEEEEEEEPPTT-EEEETTEEEE--EEEEEEEEEEEEETTEEEEEEEEEEEEEE-TT-SSEEEEHHHHHHHH-EEEETTTTEEEEE-SSSEEEEEE-EEETTEEE--

Sequence (296 aa):
MALDCSRVKLSASSTMPQIHPLRDSTLISHNGNTHIVNSKELLVGDPEPAKDSDVVHTGNAALQVVCRGNRIMKNLVHGPDGPNTRDLVLEDVAFIPGFHINLISSYKLEKALSFWFCGFDNTLRYGTMASNKTVMNVTSKDLLLVAEMALDCSRVKLSASSTMPQIHPLRDSTLISHNGNTHIVNSKELLVGDPEPAKDSDVVHTGNAALQVVCRGNRIMKNLVHGPDGPNTRDLVLEDVAFIPGFHINLISSYKLEKALSFWFCGFDNTLRYGTMASNKTVMNVTSKDLLLVAE

Solvent-accessible surface area (backbone atoms only — not comparable to full-atom values): 15554 Å² total; per-residue (Å²): 41,69,20,32,40,41,75,48,75,64,72,86,78,70,87,56,83,66,72,46,91,51,40,88,42,35,30,60,35,70,38,14,75,51,29,36,32,37,50,72,83,59,42,48,91,80,57,42,76,44,52,91,82,39,49,41,17,28,58,86,40,78,42,64,32,56,25,32,24,32,31,74,42,75,43,51,20,42,41,97,90,33,79,42,63,27,62,40,74,43,69,68,25,31,28,25,83,74,45,52,38,21,37,38,16,43,52,48,38,29,74,77,69,48,32,28,43,33,48,80,76,37,27,32,27,39,70,49,93,91,55,59,46,77,31,28,72,44,44,72,57,74,60,25,38,29,57,123,43,67,18,32,40,43,77,47,74,64,72,84,76,69,86,55,82,67,73,46,92,51,39,89,40,35,29,59,33,68,36,14,74,52,30,35,31,37,49,72,82,59,43,48,90,80,57,44,76,46,52,93,81,40,48,41,18,29,55,85,41,77,41,66,33,58,24,32,25,32,31,74,42,76,44,51,20,41,41,96,88,34,78,42,64,26,63,41,75,42,69,70,25,31,27,26,83,72,45,52,40,21,37,39,16,44,52,48,37,28,74,75,69,49,34,29,44,34,48,81,75,37,27,33,27,39,70,48,92,91,56,59,45,76,32,28,72,44,42,71,58,75,59,26,37,28,57,125

Organism: NCBI:txid72228

Nearest PDB structures (foldseek):
  6dsl-assembly1_B  TM=2.648E-01  e=5.816E+00  Escherichia phage T7
  4ydg-assembly1_A  TM=4.327E-01  e=3.590E+00  Human T-cell lymphotrophic virus type 1 (strain ATK)
  6dsl-assembly1_B  TM=2.624E-01  e=4.287E+00  Escherichia phage T7

pLDDT: mean 87.31, std 19.69, range [21.77, 98.75]

Radius of gyration: 19.01 Å; Cα contacts (8 Å, |Δi|>4): 720; chains: 2; bounding box: 49×50×40 Å